Protein AF-A0A0B1SW34-F1 (afdb_monomer_lite)

Structure (mmCIF, N/CA/C/O backbone):
data_AF-A0A0B1SW34-F1
#
_entry.id   AF-A0A0B1SW34-F1
#
loop_
_atom_site.group_PDB
_atom_site.id
_atom_site.type_symbol
_atom_site.label_atom_id
_atom_site.label_alt_id
_atom_site.label_comp_id
_atom_site.label_asym_id
_atom_site.label_entity_id
_atom_site.label_seq_id
_atom_site.pdbx_PDB_ins_code
_atom_site.Cartn_x
_atom_site.Cartn_y
_atom_site.Cartn_z
_atom_site.occupancy
_atom_site.B_iso_or_equiv
_atom_site.auth_seq_id
_atom_site.auth_comp_id
_atom_site.auth_asym_id
_atom_site.auth_atom_id
_atom_site.pdbx_PDB_model_num
ATOM 1 N N . MET A 1 1 ? 15.275 8.377 -28.577 1.00 46.69 1 MET A N 1
ATOM 2 C CA . MET A 1 1 ? 16.654 7.881 -28.770 1.00 46.69 1 MET A CA 1
ATOM 3 C C . MET A 1 1 ? 16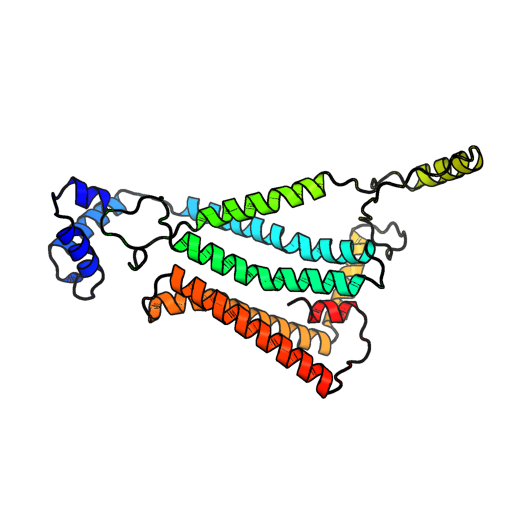.664 6.521 -29.465 1.00 46.69 1 MET A C 1
ATOM 5 O O . MET A 1 1 ? 17.049 6.484 -30.617 1.00 46.69 1 MET A O 1
ATOM 9 N N . GLN A 1 2 ? 16.129 5.445 -28.868 1.00 45.94 2 GLN A N 1
ATOM 10 C CA . GLN A 1 2 ? 16.086 4.102 -29.492 1.00 45.94 2 GLN A CA 1
ATOM 11 C C . GLN A 1 2 ? 15.417 4.039 -30.873 1.00 45.94 2 GLN A C 1
ATOM 13 O O . GLN A 1 2 ? 15.976 3.430 -31.775 1.00 45.94 2 GLN A O 1
ATOM 18 N N . LYS A 1 3 ? 14.267 4.702 -31.057 1.00 49.44 3 LYS A N 1
ATOM 19 C CA . LYS A 1 3 ? 13.576 4.744 -32.357 1.00 49.44 3 LYS A CA 1
ATOM 20 C C . LYS A 1 3 ? 14.410 5.436 -33.453 1.00 49.44 3 LYS A C 1
ATOM 22 O O . LYS A 1 3 ? 14.410 4.986 -34.588 1.00 49.44 3 LYS A O 1
ATOM 27 N N . ARG A 1 4 ? 15.203 6.450 -33.071 1.00 49.59 4 ARG A N 1
ATOM 28 C CA . ARG A 1 4 ? 16.163 7.119 -33.967 1.00 49.59 4 ARG A CA 1
ATOM 29 C C . ARG A 1 4 ? 17.386 6.251 -34.265 1.00 49.59 4 ARG A C 1
ATOM 31 O O . ARG A 1 4 ? 17.762 6.147 -35.417 1.00 49.59 4 ARG A O 1
ATOM 38 N N . ILE A 1 5 ? 17.926 5.530 -33.279 1.00 52.78 5 ILE A N 1
ATOM 39 C CA . ILE A 1 5 ? 19.039 4.582 -33.493 1.00 52.78 5 ILE A CA 1
ATOM 40 C C . ILE A 1 5 ? 18.656 3.485 -34.506 1.00 52.78 5 ILE A C 1
ATOM 42 O O . ILE A 1 5 ? 19.470 3.118 -35.350 1.00 52.78 5 ILE A O 1
ATOM 46 N N . SER A 1 6 ? 17.416 2.984 -34.460 1.00 49.25 6 SER A N 1
ATOM 47 C CA . SER A 1 6 ? 16.926 2.005 -35.441 1.00 49.25 6 SER A CA 1
ATOM 48 C C . SER A 1 6 ? 16.628 2.593 -36.825 1.00 49.25 6 SER A C 1
ATOM 50 O O . SER A 1 6 ? 16.715 1.862 -37.805 1.00 49.25 6 SER A O 1
ATOM 52 N N . GLU A 1 7 ? 16.264 3.877 -36.911 1.00 48.94 7 GLU A N 1
ATOM 53 C CA . GLU A 1 7 ? 15.915 4.554 -38.172 1.00 48.94 7 GLU A CA 1
ATOM 54 C C . GLU A 1 7 ? 17.144 5.148 -38.892 1.00 48.94 7 GLU A C 1
ATOM 56 O O . GLU A 1 7 ? 17.195 5.101 -40.116 1.00 48.94 7 GLU A O 1
ATOM 61 N N . GLU A 1 8 ? 18.155 5.654 -38.172 1.00 48.31 8 GLU A N 1
ATOM 62 C CA . GLU A 1 8 ? 19.316 6.349 -38.762 1.00 48.31 8 GLU A CA 1
ATOM 63 C C . GLU A 1 8 ? 20.535 5.461 -39.045 1.00 48.31 8 GLU A C 1
ATOM 65 O O . GLU A 1 8 ? 21.332 5.818 -39.910 1.00 48.31 8 GLU A O 1
ATOM 70 N N . GLN A 1 9 ? 20.736 4.334 -38.345 1.00 52.12 9 GLN A N 1
ATOM 71 C CA . GLN A 1 9 ? 22.026 3.623 -38.411 1.00 52.12 9 GLN A CA 1
ATOM 72 C C . GLN A 1 9 ? 22.020 2.229 -39.065 1.00 52.12 9 GLN A C 1
ATOM 74 O O . GLN A 1 9 ? 23.089 1.628 -39.149 1.00 52.12 9 GLN A O 1
ATOM 79 N N . THR A 1 10 ? 20.896 1.693 -39.569 1.00 44.19 10 THR A N 1
ATOM 80 C CA . THR A 1 10 ? 20.854 0.327 -40.169 1.00 44.19 10 THR A CA 1
ATOM 81 C C . THR A 1 10 ? 21.598 -0.720 -39.314 1.00 44.19 10 THR A C 1
ATOM 83 O O . THR A 1 10 ? 22.391 -1.514 -39.809 1.00 44.19 10 THR A O 1
ATOM 86 N N . ILE A 1 11 ? 21.410 -0.669 -37.993 1.00 53.38 11 ILE A N 1
ATOM 87 C CA . ILE A 1 11 ? 22.102 -1.540 -37.035 1.00 53.38 11 ILE A CA 1
ATOM 88 C C . ILE A 1 11 ? 21.331 -2.864 -36.935 1.00 53.38 11 ILE A C 1
ATOM 90 O O . ILE A 1 11 ? 20.136 -2.857 -36.635 1.00 53.38 11 ILE A O 1
ATOM 94 N N . ASN A 1 12 ? 22.004 -3.996 -37.180 1.00 54.84 12 ASN A N 1
ATOM 95 C CA . ASN A 1 12 ? 21.423 -5.338 -37.039 1.00 54.84 12 ASN A CA 1
ATOM 96 C C . ASN A 1 12 ? 20.964 -5.602 -35.585 1.00 54.84 12 ASN A C 1
ATOM 98 O O . ASN A 1 12 ? 21.514 -5.052 -34.632 1.00 54.84 12 ASN A O 1
ATOM 102 N N . GLU A 1 13 ? 19.968 -6.475 -35.384 1.00 51.50 13 GLU A N 1
ATOM 103 C CA . GLU A 1 13 ? 19.326 -6.728 -34.070 1.00 51.50 13 GLU A CA 1
ATOM 104 C C . GLU A 1 13 ? 20.306 -7.122 -32.946 1.00 51.50 13 GLU A C 1
ATOM 106 O O . GLU A 1 13 ? 20.109 -6.761 -31.776 1.00 51.50 13 GLU A O 1
ATOM 111 N N . ASN A 1 14 ? 21.389 -7.814 -33.309 1.00 54.91 14 ASN A N 1
ATOM 112 C CA . ASN A 1 14 ? 22.456 -8.211 -32.390 1.00 54.91 14 ASN A CA 1
ATOM 113 C C . ASN A 1 14 ? 23.280 -7.008 -31.912 1.00 54.91 14 ASN A C 1
ATOM 115 O O . ASN A 1 14 ? 23.647 -6.937 -30.740 1.00 54.91 14 ASN A O 1
ATOM 119 N N . ASP A 1 15 ? 23.490 -6.020 -32.778 1.00 59.97 15 ASP A N 1
ATOM 120 C CA . ASP A 1 15 ? 24.319 -4.850 -32.502 1.00 59.97 15 ASP A CA 1
ATOM 121 C C . ASP A 1 15 ? 23.566 -3.829 -31.632 1.00 59.97 15 ASP A C 1
ATOM 123 O O . ASP A 1 15 ? 24.142 -3.243 -30.720 1.00 59.97 15 ASP A O 1
ATOM 127 N N . ALA A 1 16 ? 22.248 -3.671 -31.810 1.00 61.84 16 ALA A N 1
ATOM 128 C CA . ALA A 1 16 ? 21.429 -2.792 -30.962 1.00 61.84 16 ALA A CA 1
ATOM 129 C C . ALA A 1 16 ? 21.269 -3.325 -29.524 1.00 61.84 16 ALA A C 1
ATOM 131 O O . ALA A 1 16 ? 21.120 -2.558 -28.565 1.00 61.84 16 ALA A O 1
ATOM 132 N N . SER A 1 17 ? 21.274 -4.647 -29.361 1.00 61.22 17 SER A N 1
ATOM 133 C CA . SER A 1 17 ? 21.287 -5.303 -28.050 1.00 61.22 17 SER A CA 1
ATOM 134 C C . SER A 1 17 ? 22.688 -5.258 -27.429 1.00 61.22 17 SER A C 1
ATOM 136 O O . SER A 1 17 ? 22.820 -4.922 -26.252 1.00 61.22 17 SER A O 1
ATOM 138 N N . ALA A 1 18 ? 23.744 -5.463 -28.225 1.00 62.31 18 ALA A N 1
ATOM 139 C CA . ALA A 1 18 ? 25.132 -5.326 -27.784 1.00 62.31 18 ALA A CA 1
ATOM 140 C C . ALA A 1 18 ? 25.459 -3.898 -27.324 1.00 62.31 18 ALA A C 1
ATOM 142 O O . ALA A 1 18 ? 26.039 -3.719 -26.256 1.00 62.31 18 ALA A O 1
ATOM 143 N N . VAL A 1 19 ? 25.020 -2.872 -28.060 1.00 66.81 19 VAL A N 1
ATOM 144 C CA . VAL A 1 19 ? 25.194 -1.456 -27.695 1.00 66.81 19 VAL A CA 1
ATOM 145 C C . VAL A 1 19 ? 24.452 -1.114 -26.394 1.00 66.81 19 VAL A C 1
ATOM 147 O O . VAL A 1 19 ? 24.959 -0.331 -25.594 1.00 66.81 19 VAL A O 1
ATOM 150 N N . ARG A 1 20 ? 23.296 -1.736 -26.119 1.00 68.12 20 ARG A N 1
ATOM 151 C CA . ARG A 1 20 ? 22.575 -1.582 -24.839 1.00 68.12 20 ARG A CA 1
ATOM 152 C C . ARG A 1 20 ? 23.337 -2.176 -23.660 1.00 68.12 20 ARG A C 1
ATOM 154 O O . ARG A 1 20 ? 23.492 -1.504 -22.643 1.00 68.12 20 ARG A O 1
ATOM 161 N N . VAL A 1 21 ? 23.832 -3.404 -23.808 1.00 66.12 21 VAL A N 1
ATOM 162 C CA . VAL A 1 21 ? 24.660 -4.051 -22.781 1.00 66.12 21 VAL A CA 1
ATOM 163 C C . VAL A 1 21 ? 25.926 -3.225 -22.555 1.00 66.12 21 VAL A C 1
ATOM 165 O O . VAL A 1 21 ? 26.231 -2.885 -21.415 1.00 66.12 21 VAL A O 1
ATOM 168 N N . LEU A 1 22 ? 26.587 -2.789 -23.632 1.00 68.88 22 LEU A N 1
ATOM 169 C CA . LEU A 1 22 ? 27.752 -1.906 -23.583 1.00 68.88 22 LEU A CA 1
ATOM 170 C C . LEU A 1 22 ? 27.466 -0.601 -22.835 1.00 68.88 22 LEU A C 1
ATOM 172 O O . LEU A 1 22 ? 28.270 -0.233 -21.992 1.00 68.88 22 LEU A O 1
ATOM 176 N N . MET A 1 23 ? 26.331 0.071 -23.065 1.00 68.19 23 MET A N 1
ATOM 177 C CA . MET A 1 23 ? 25.960 1.305 -22.351 1.00 68.19 23 MET A CA 1
ATOM 178 C C . MET A 1 23 ? 25.767 1.117 -20.841 1.00 68.19 23 MET A C 1
ATOM 180 O O . MET A 1 23 ? 25.982 2.062 -20.087 1.00 68.19 23 MET A O 1
ATOM 184 N N . SER A 1 24 ? 25.389 -0.081 -20.387 1.00 67.75 24 SER A N 1
ATOM 185 C CA . SER A 1 24 ? 25.208 -0.374 -18.957 1.00 67.75 24 SER A CA 1
ATOM 186 C C . SER A 1 24 ? 26.518 -0.609 -18.192 1.00 67.75 24 SER A C 1
ATOM 188 O O . SER A 1 24 ? 26.515 -0.661 -16.963 1.00 67.75 24 SER A O 1
ATOM 190 N N . LEU A 1 25 ? 27.644 -0.741 -18.898 1.00 73.94 25 LEU A N 1
ATOM 191 C CA . LEU A 1 25 ? 28.936 -1.092 -18.314 1.00 73.94 25 LEU A CA 1
ATOM 192 C C . LEU A 1 25 ? 29.747 0.166 -17.949 1.00 73.94 25 LEU A C 1
ATOM 194 O O . LEU A 1 25 ? 29.697 1.166 -18.668 1.00 73.94 25 LEU A O 1
ATOM 198 N N . PRO A 1 26 ? 30.554 0.139 -16.872 1.00 70.56 26 PRO A N 1
ATOM 199 C CA . PRO A 1 26 ? 31.311 1.309 -16.413 1.00 70.56 26 PRO A CA 1
ATOM 200 C C . PRO A 1 26 ? 32.379 1.794 -17.412 1.00 70.56 26 PRO A C 1
ATOM 202 O O . PRO A 1 26 ? 32.740 2.966 -17.398 1.00 70.56 26 PRO A O 1
ATOM 205 N N . TYR A 1 27 ? 32.849 0.938 -18.326 1.00 73.69 27 TYR A N 1
ATOM 206 C CA . TYR A 1 27 ? 33.807 1.303 -19.384 1.00 73.69 27 TYR A CA 1
ATOM 207 C C . TYR A 1 27 ? 33.157 1.899 -20.647 1.00 73.69 27 TYR A C 1
ATOM 209 O O . TYR A 1 27 ? 33.855 2.283 -21.586 1.00 73.69 27 TYR A O 1
ATOM 217 N N . SER A 1 28 ? 31.828 2.026 -20.671 1.00 73.62 28 SER A N 1
ATOM 218 C CA . SER A 1 28 ? 31.065 2.625 -21.775 1.00 73.62 28 SER A CA 1
ATOM 219 C C . SER A 1 28 ? 31.458 4.072 -22.087 1.00 73.62 28 SER A C 1
ATOM 221 O O . SER A 1 28 ? 31.338 4.514 -23.228 1.00 73.62 28 SER A O 1
ATOM 223 N N . PHE A 1 29 ? 31.983 4.797 -21.094 1.00 69.81 29 PHE A N 1
ATOM 224 C CA . PHE A 1 29 ? 32.422 6.190 -21.208 1.00 69.81 29 PHE A CA 1
ATOM 225 C C . PHE A 1 29 ? 33.598 6.400 -22.170 1.00 69.81 29 PHE A C 1
ATOM 227 O O . PHE A 1 29 ? 33.774 7.507 -22.676 1.00 69.81 29 PHE A O 1
ATOM 234 N N . CYS A 1 30 ? 34.381 5.358 -22.457 1.00 77.38 30 CYS A N 1
ATOM 235 C CA . CYS A 1 30 ? 35.488 5.431 -23.412 1.00 77.38 30 CYS A CA 1
ATOM 236 C C . CYS A 1 30 ? 35.065 5.076 -24.848 1.00 77.38 30 CYS A C 1
ATOM 238 O O . CYS A 1 30 ? 35.865 5.204 -25.773 1.00 77.38 30 CYS A O 1
ATOM 240 N N . HIS A 1 31 ? 33.826 4.624 -25.065 1.00 79.81 31 HIS A N 1
ATOM 241 C CA . HIS A 1 31 ? 33.383 4.154 -26.373 1.00 79.81 31 HIS A CA 1
ATOM 242 C C . HIS A 1 31 ? 32.913 5.319 -27.259 1.00 79.81 31 HIS A C 1
ATOM 244 O O . HIS A 1 31 ? 31.943 6.011 -26.941 1.00 79.81 31 HIS A O 1
ATOM 250 N N . HIS A 1 32 ? 33.557 5.506 -28.416 1.00 79.81 32 HIS A N 1
ATOM 251 C CA . HIS A 1 32 ? 33.305 6.630 -29.330 1.00 79.81 32 HIS A CA 1
ATOM 252 C C . HIS A 1 32 ? 31.829 6.762 -29.748 1.00 79.81 32 HIS A C 1
ATOM 254 O O . HIS A 1 32 ? 31.265 7.854 -29.719 1.00 79.81 32 HIS A O 1
ATOM 260 N N . VAL A 1 33 ? 31.169 5.646 -30.086 1.00 76.00 33 VAL A N 1
ATOM 261 C CA . VAL A 1 33 ? 29.748 5.642 -30.495 1.00 76.00 33 VAL A CA 1
ATOM 262 C C . VAL A 1 33 ? 28.828 6.118 -29.364 1.00 76.00 33 VAL A C 1
ATOM 264 O O . VAL A 1 33 ? 27.870 6.842 -29.615 1.00 76.00 33 VAL A O 1
ATOM 267 N N . ILE A 1 34 ? 29.142 5.761 -28.114 1.00 76.94 34 ILE A N 1
ATOM 268 C CA . ILE A 1 34 ? 28.330 6.129 -26.945 1.00 76.94 34 ILE A CA 1
ATOM 269 C C . ILE A 1 34 ? 28.512 7.616 -26.629 1.00 76.94 34 ILE A C 1
ATOM 271 O O . ILE A 1 34 ? 27.534 8.309 -26.355 1.00 76.94 34 ILE A O 1
ATOM 275 N N . ASN A 1 35 ? 29.741 8.131 -26.728 1.00 81.12 35 ASN A N 1
ATOM 276 C CA . ASN A 1 35 ? 30.010 9.556 -26.532 1.00 81.12 35 ASN A CA 1
ATOM 277 C C . ASN A 1 35 ? 29.361 10.427 -27.613 1.00 81.12 35 ASN A C 1
ATOM 279 O O . ASN A 1 35 ? 28.799 11.468 -27.276 1.00 81.12 35 ASN A O 1
ATOM 283 N N . LYS A 1 36 ? 29.347 9.979 -28.876 1.00 82.25 36 LYS A N 1
ATOM 284 C CA . LYS A 1 36 ? 28.640 10.679 -29.958 1.00 82.25 36 LYS A CA 1
ATOM 285 C C . LYS A 1 36 ? 27.130 10.742 -29.704 1.00 82.25 36 LYS A C 1
ATOM 287 O O . LYS A 1 36 ? 26.551 11.823 -29.727 1.00 82.25 36 LYS A O 1
ATOM 292 N N . LEU A 1 37 ? 26.518 9.607 -29.360 1.00 79.44 37 LEU A N 1
ATOM 293 C CA . LEU A 1 37 ? 25.097 9.536 -28.997 1.00 79.44 37 LEU A CA 1
ATOM 294 C C . LEU A 1 37 ? 24.748 10.428 -27.796 1.00 79.44 37 LEU A C 1
ATOM 296 O O . LEU A 1 37 ? 23.685 11.045 -27.763 1.00 79.44 37 LEU A O 1
ATOM 300 N N . ARG A 1 38 ? 25.635 10.508 -26.798 1.00 79.06 38 ARG A N 1
ATOM 301 C CA . ARG A 1 38 ? 25.457 11.380 -25.629 1.00 79.06 38 ARG A CA 1
ATOM 302 C C . ARG A 1 38 ? 25.501 12.858 -26.011 1.00 79.06 38 ARG A C 1
ATOM 304 O O . ARG A 1 38 ? 24.694 13.629 -25.505 1.00 79.06 38 ARG A O 1
ATOM 311 N N . GLN A 1 39 ? 26.418 13.248 -26.891 1.00 82.75 39 GLN A N 1
ATOM 312 C CA . GLN A 1 39 ? 26.528 14.630 -27.350 1.00 82.75 39 GLN A CA 1
ATOM 313 C C . GLN A 1 39 ? 25.277 15.062 -28.126 1.00 82.75 39 GLN A C 1
ATOM 315 O O . GLN A 1 39 ? 24.698 16.096 -27.807 1.00 82.75 39 GLN A O 1
ATOM 320 N N . GLU A 1 40 ? 24.797 14.223 -29.047 1.00 80.75 40 GLU A N 1
ATOM 321 C CA . GLU A 1 40 ? 23.544 14.464 -29.779 1.00 80.75 40 GLU A CA 1
ATOM 322 C C . GLU A 1 40 ? 22.335 14.560 -28.834 1.00 80.75 40 GLU A C 1
ATOM 324 O O . GLU A 1 40 ? 21.453 15.398 -29.017 1.00 80.75 40 GLU A O 1
ATOM 329 N N . HIS A 1 41 ? 22.296 13.742 -27.776 1.00 79.50 41 HIS A N 1
ATOM 330 C CA . HIS A 1 41 ? 21.237 13.828 -26.772 1.00 79.50 41 HIS A CA 1
ATOM 331 C C . HIS A 1 41 ? 21.257 15.146 -25.994 1.00 79.50 41 HIS A C 1
ATOM 333 O O . HIS A 1 41 ? 20.200 15.746 -25.804 1.00 79.50 41 HIS A O 1
ATOM 339 N N . ASN A 1 42 ? 22.440 15.595 -25.569 1.00 79.62 42 ASN A N 1
ATOM 340 C CA . ASN A 1 42 ? 22.608 16.835 -24.813 1.00 79.62 42 ASN A CA 1
ATOM 341 C C . ASN A 1 42 ? 22.227 18.067 -25.649 1.00 79.62 42 ASN A C 1
ATOM 343 O O . ASN A 1 42 ? 21.619 19.002 -25.132 1.00 79.62 42 ASN A O 1
ATOM 347 N N . GLU A 1 43 ? 22.548 18.070 -26.946 1.00 81.38 43 GLU A N 1
ATOM 348 C CA . GLU A 1 43 ? 22.143 19.139 -27.867 1.00 81.38 43 GLU A CA 1
ATOM 349 C C . GLU A 1 43 ? 20.618 19.207 -28.045 1.00 81.38 43 GLU A C 1
ATOM 351 O O . GLU A 1 43 ? 20.050 20.297 -28.140 1.00 81.38 43 GLU A O 1
ATOM 356 N N . ASP A 1 44 ? 19.943 18.055 -28.046 1.00 73.38 44 ASP A N 1
ATOM 357 C CA . ASP A 1 44 ? 18.483 17.965 -28.100 1.00 73.38 44 ASP A CA 1
ATOM 358 C C . ASP A 1 44 ? 17.806 18.354 -26.774 1.00 73.38 44 ASP A C 1
ATOM 360 O O . ASP A 1 44 ? 16.734 18.966 -26.797 1.00 73.38 44 ASP A O 1
ATOM 364 N N . GLU A 1 45 ? 18.400 18.026 -25.621 1.00 70.75 45 GLU A N 1
ATOM 365 C CA . GLU A 1 45 ? 17.902 18.477 -24.313 1.00 70.75 45 GLU A CA 1
ATOM 366 C C . GLU A 1 45 ? 18.007 19.996 -24.164 1.00 70.75 45 GLU A C 1
ATOM 368 O O . GLU A 1 45 ? 17.040 20.628 -23.746 1.00 70.75 45 GLU A O 1
ATOM 373 N N . CYS A 1 46 ? 19.112 20.605 -24.603 1.00 69.69 46 CYS A N 1
ATOM 374 C CA . CYS A 1 46 ? 19.283 22.062 -24.588 1.00 69.69 46 CYS A CA 1
ATOM 375 C C . CYS A 1 46 ? 18.231 22.816 -25.421 1.00 69.69 46 CYS A C 1
ATOM 377 O O . CYS A 1 46 ? 17.977 23.991 -25.167 1.00 69.69 46 CYS A O 1
ATOM 379 N N . LYS A 1 47 ? 17.601 22.164 -26.409 1.00 73.94 47 LYS A N 1
ATOM 380 C CA . LYS A 1 47 ? 16.522 22.755 -27.221 1.00 73.94 47 LYS A CA 1
ATOM 381 C C . LYS A 1 47 ? 15.134 22.605 -26.592 1.00 73.94 47 LYS A C 1
ATOM 383 O O . LYS A 1 47 ? 14.191 23.249 -27.046 1.00 73.94 47 LYS A O 1
ATOM 388 N N . LYS A 1 48 ? 14.980 21.749 -25.580 1.00 69.31 48 LYS A N 1
ATOM 389 C CA . LYS A 1 48 ? 13.707 21.482 -24.906 1.00 69.31 48 LYS A CA 1
ATOM 390 C C . LYS A 1 48 ? 13.689 22.152 -23.534 1.00 69.31 48 LYS A C 1
ATOM 392 O O . LYS A 1 48 ? 14.138 21.574 -22.552 1.00 69.31 48 LYS A O 1
ATOM 397 N N . GLU A 1 49 ? 13.036 23.309 -23.433 1.00 64.81 49 GLU A N 1
ATOM 398 C CA . GLU A 1 49 ? 12.545 23.858 -22.154 1.00 64.81 49 GLU A CA 1
ATOM 399 C C . GLU A 1 49 ? 11.355 23.024 -21.628 1.00 64.81 49 GLU A C 1
ATOM 401 O O . GLU A 1 49 ? 10.235 23.490 -21.414 1.00 64.81 49 GLU A O 1
ATOM 406 N N . ASN A 1 50 ? 11.566 21.721 -21.446 1.00 63.00 50 ASN A N 1
ATOM 407 C CA . ASN A 1 50 ? 10.554 20.833 -20.901 1.00 63.00 50 ASN A CA 1
ATOM 408 C C . ASN A 1 50 ? 10.496 21.025 -19.386 1.00 63.00 50 ASN A C 1
ATOM 410 O O . ASN A 1 50 ? 11.167 20.339 -18.616 1.00 63.00 50 ASN A O 1
ATOM 414 N N . SER A 1 51 ? 9.656 21.957 -18.948 1.00 69.56 51 SER A N 1
ATOM 415 C CA . SER A 1 51 ? 9.298 22.076 -17.540 1.00 69.56 51 SER A CA 1
ATOM 416 C C . SER A 1 51 ? 8.595 20.792 -17.081 1.00 69.56 51 SER A C 1
ATOM 418 O O . SER A 1 51 ? 7.431 20.553 -17.398 1.00 69.56 51 SER A O 1
ATOM 420 N N . ASN A 1 52 ? 9.281 19.976 -16.275 1.00 78.62 52 ASN A N 1
ATOM 421 C CA . ASN A 1 52 ? 8.749 18.740 -15.671 1.00 78.62 52 ASN A CA 1
ATOM 422 C C . ASN A 1 52 ? 7.626 18.986 -14.635 1.00 78.62 52 ASN A C 1
ATOM 424 O O . ASN A 1 52 ? 7.164 18.061 -13.964 1.00 78.62 52 ASN A O 1
ATOM 428 N N . LEU A 1 53 ? 7.168 20.236 -14.510 1.00 85.25 53 LEU A N 1
ATOM 429 C CA . LEU A 1 53 ? 6.147 20.673 -13.567 1.00 85.25 53 LEU A CA 1
ATOM 430 C C . LEU A 1 53 ? 4.781 20.029 -13.845 1.00 85.25 53 LEU A C 1
ATOM 432 O O . LEU A 1 53 ? 4.082 19.664 -12.904 1.00 85.25 53 LEU A O 1
ATOM 436 N N . GLY A 1 54 ? 4.412 19.838 -15.117 1.00 89.00 54 GLY A N 1
ATOM 437 C CA . GLY A 1 54 ? 3.122 19.247 -15.500 1.00 89.00 54 GLY A CA 1
ATOM 438 C C . GLY A 1 54 ? 2.917 17.831 -14.936 1.00 89.00 54 GLY A C 1
ATOM 439 O O . GLY A 1 54 ? 1.987 17.621 -14.151 1.00 89.00 54 GLY A O 1
ATOM 440 N N . PRO A 1 55 ? 3.797 16.863 -15.260 1.00 89.00 55 PRO A N 1
ATOM 441 C CA . PRO A 1 55 ? 3.726 15.512 -14.703 1.00 89.00 55 PRO A CA 1
ATOM 442 C C . PRO A 1 55 ? 3.815 15.482 -13.173 1.00 89.00 55 PRO A C 1
ATOM 444 O O . PRO A 1 55 ? 3.113 14.701 -12.531 1.00 89.00 55 PRO A O 1
ATOM 447 N N . PHE A 1 56 ? 4.634 16.354 -12.578 1.00 89.94 56 PHE A N 1
ATOM 448 C CA . PHE A 1 56 ? 4.763 16.445 -11.126 1.00 89.94 56 PHE A CA 1
ATOM 449 C C . PHE A 1 56 ? 3.447 16.859 -10.455 1.00 89.94 56 PHE A C 1
ATOM 451 O O . PHE A 1 56 ? 2.977 16.170 -9.549 1.00 89.94 56 PHE A O 1
ATOM 458 N N . MET A 1 57 ? 2.812 17.933 -10.935 1.00 92.69 57 MET A N 1
ATOM 459 C CA . MET A 1 57 ? 1.532 18.413 -10.403 1.00 92.69 57 MET A CA 1
ATOM 460 C C . MET A 1 57 ? 0.413 17.384 -10.593 1.00 92.69 57 MET A C 1
ATOM 462 O O . MET A 1 57 ? -0.404 17.191 -9.692 1.00 92.69 57 MET A O 1
ATOM 466 N N . MET A 1 58 ? 0.407 16.670 -11.724 1.00 91.56 58 MET A N 1
ATOM 467 C CA . MET A 1 58 ? -0.542 15.585 -11.983 1.00 91.56 58 MET A CA 1
ATOM 468 C C . MET A 1 58 ? -0.395 14.441 -10.968 1.00 91.56 58 MET A C 1
ATOM 470 O O . MET A 1 58 ? -1.386 14.015 -10.371 1.00 91.56 58 MET A O 1
ATOM 474 N N . ILE A 1 59 ? 0.829 13.952 -10.745 1.00 91.31 59 ILE A N 1
ATOM 475 C CA . ILE A 1 59 ? 1.093 12.867 -9.788 1.00 91.31 59 ILE A CA 1
ATOM 476 C C . ILE A 1 59 ? 0.772 13.324 -8.364 1.00 91.31 59 ILE A C 1
ATOM 478 O O . ILE A 1 59 ? 0.126 12.588 -7.619 1.00 91.31 59 ILE A O 1
ATOM 482 N N . PHE A 1 60 ? 1.172 14.542 -7.995 1.00 93.75 60 PHE A N 1
ATOM 483 C CA . PHE A 1 60 ? 0.894 15.110 -6.679 1.00 93.75 60 PHE A CA 1
ATOM 484 C C . PHE A 1 60 ? -0.613 15.190 -6.400 1.00 93.75 60 PHE A C 1
ATOM 486 O O . PHE A 1 60 ? -1.079 14.677 -5.380 1.00 93.75 60 PHE A O 1
ATOM 493 N N . GLY A 1 61 ? -1.389 15.753 -7.332 1.00 95.12 61 GLY A N 1
ATOM 494 C CA . GLY A 1 61 ? -2.846 15.820 -7.219 1.00 95.12 61 GLY A CA 1
ATOM 495 C C . GLY A 1 61 ? -3.481 14.431 -7.108 1.00 95.12 61 GLY A C 1
ATOM 496 O O . GLY A 1 61 ? -4.307 14.196 -6.225 1.00 95.12 61 GLY A O 1
ATOM 497 N N . GLY A 1 62 ? -3.035 13.478 -7.932 1.00 92.75 62 GLY A N 1
ATOM 498 C CA . GLY A 1 62 ? -3.510 12.094 -7.889 1.00 92.75 62 GLY A CA 1
ATOM 499 C C . GLY A 1 62 ? -3.238 11.400 -6.551 1.00 92.75 62 GLY A C 1
ATOM 500 O O . GLY A 1 62 ? -4.129 10.755 -5.996 1.00 92.75 62 GLY A O 1
ATOM 501 N N . LEU A 1 63 ? -2.038 11.563 -5.988 1.00 91.94 63 LEU A N 1
ATOM 502 C CA . LEU A 1 63 ? -1.677 11.000 -4.684 1.00 91.94 63 LEU A CA 1
ATOM 503 C C . LEU A 1 63 ? -2.479 11.627 -3.539 1.00 91.94 63 LEU A C 1
ATOM 505 O O . LEU A 1 63 ? -2.846 10.916 -2.602 1.00 91.94 63 LEU A O 1
ATOM 509 N N . MET A 1 64 ? -2.795 12.921 -3.623 1.00 94.81 64 MET A N 1
ATOM 510 C CA . MET A 1 64 ? -3.620 13.604 -2.627 1.00 94.81 64 MET A CA 1
ATOM 511 C C . MET A 1 64 ? -5.059 13.073 -2.627 1.00 94.81 64 MET A C 1
ATOM 513 O O . MET A 1 64 ? -5.565 12.692 -1.569 1.00 94.81 64 MET A O 1
ATOM 517 N N . LEU A 1 65 ? -5.692 12.957 -3.803 1.00 92.38 65 LEU A N 1
ATOM 518 C CA . LEU A 1 65 ? -7.023 12.347 -3.928 1.00 92.38 65 LEU A CA 1
ATOM 519 C C . LEU A 1 65 ? -7.029 10.893 -3.450 1.00 92.38 65 LEU A C 1
ATOM 521 O O . LEU A 1 65 ? -7.939 10.477 -2.734 1.00 92.38 65 LEU A O 1
ATOM 525 N N . LEU A 1 66 ? -5.999 10.123 -3.803 1.00 90.88 66 LEU A N 1
ATOM 526 C CA . LEU A 1 66 ? -5.854 8.743 -3.352 1.00 90.88 66 LEU A CA 1
ATOM 527 C C . LEU A 1 66 ? -5.709 8.663 -1.825 1.00 90.88 66 LEU A C 1
ATOM 529 O O . LEU A 1 66 ? -6.262 7.752 -1.208 1.00 90.88 66 LEU A O 1
ATOM 533 N N . GLY A 1 67 ? -5.020 9.623 -1.204 1.00 91.19 67 GLY A N 1
ATOM 534 C CA . GLY A 1 67 ? -4.931 9.764 0.248 1.00 91.19 67 GLY A CA 1
ATOM 535 C C . GLY A 1 67 ? -6.302 9.934 0.902 1.00 91.19 67 GLY A C 1
ATOM 536 O O . GLY A 1 67 ? -6.649 9.153 1.787 1.00 91.19 67 GLY A O 1
ATOM 537 N N . VAL A 1 68 ? -7.106 10.886 0.416 1.00 90.94 68 VAL A N 1
ATOM 538 C CA . VAL A 1 68 ? -8.481 11.119 0.902 1.00 90.94 68 VAL A CA 1
ATOM 539 C C . VAL A 1 68 ? -9.365 9.890 0.674 1.00 90.94 68 VAL A C 1
ATOM 541 O O . VAL A 1 68 ? -10.072 9.450 1.577 1.00 90.94 68 VAL A O 1
ATOM 544 N N . GLY A 1 69 ? -9.290 9.274 -0.507 1.00 89.94 69 GLY A N 1
ATOM 545 C CA . GLY A 1 69 ? -10.074 8.083 -0.832 1.00 89.94 69 GLY A CA 1
ATOM 546 C C . GLY A 1 69 ? -9.748 6.881 0.060 1.00 89.94 69 GLY A C 1
ATOM 547 O O . GLY A 1 69 ? -10.641 6.117 0.418 1.00 89.94 69 GLY A O 1
ATOM 548 N N . ARG A 1 70 ? -8.484 6.713 0.473 1.00 87.38 70 ARG A N 1
ATOM 549 C CA . ARG A 1 70 ? -8.080 5.599 1.344 1.00 87.38 70 ARG A CA 1
ATOM 550 C C . ARG A 1 70 ? -8.524 5.745 2.796 1.00 87.38 70 ARG A C 1
ATOM 552 O O . ARG A 1 70 ? -8.652 4.720 3.461 1.00 87.38 70 ARG A O 1
ATOM 559 N N . THR A 1 71 ? -8.719 6.958 3.311 1.00 89.06 71 THR A N 1
ATOM 560 C CA . THR A 1 71 ? -9.110 7.159 4.718 1.00 89.06 71 THR A CA 1
ATOM 561 C C . THR A 1 71 ? -10.604 6.930 4.941 1.00 89.06 71 THR A C 1
ATOM 563 O O . THR A 1 71 ? -10.979 6.392 5.982 1.00 89.06 71 THR A O 1
ATOM 566 N N . MET A 1 72 ? -11.447 7.245 3.951 1.00 86.56 72 MET A N 1
ATOM 567 C CA . MET A 1 72 ? -12.912 7.177 4.058 1.00 86.56 72 MET A CA 1
ATOM 568 C C . MET A 1 72 ? -13.458 5.822 4.558 1.00 86.56 72 MET A C 1
ATOM 570 O O . MET A 1 72 ? -14.228 5.833 5.521 1.00 86.56 72 MET A O 1
ATOM 574 N N . PRO A 1 73 ? -13.061 4.649 4.010 1.00 85.12 73 PRO A N 1
ATOM 575 C CA . PRO A 1 73 ? -13.607 3.367 4.465 1.00 85.12 73 PRO A CA 1
ATOM 576 C C . PRO A 1 73 ? -13.271 3.039 5.923 1.00 85.12 73 PRO A C 1
ATOM 578 O O . PRO A 1 73 ? -14.044 2.360 6.589 1.00 85.12 73 PRO A O 1
ATOM 581 N N . PHE A 1 74 ? -12.136 3.521 6.436 1.00 83.00 74 PHE A N 1
ATOM 582 C CA . PHE A 1 74 ? -11.748 3.287 7.826 1.00 83.00 74 PHE A CA 1
ATOM 583 C C . PHE A 1 74 ? -12.439 4.258 8.777 1.00 83.00 74 PHE A C 1
ATOM 585 O O . PHE A 1 74 ? -12.913 3.836 9.826 1.00 83.00 74 PHE A O 1
ATOM 592 N N . SER A 1 75 ? -12.524 5.536 8.409 1.00 84.88 75 SER A N 1
ATOM 593 C CA . SER A 1 75 ? -13.140 6.555 9.262 1.00 84.88 75 SER A CA 1
ATOM 594 C C . SER A 1 75 ? -14.659 6.408 9.348 1.00 84.88 75 SER A C 1
ATOM 596 O O . SER A 1 75 ? -15.217 6.571 10.426 1.00 84.88 75 SER A O 1
ATOM 598 N N . LEU A 1 76 ? -15.324 6.095 8.231 1.00 82.81 76 LEU A N 1
ATOM 599 C CA . LEU A 1 76 ? -16.788 6.019 8.158 1.00 82.81 76 LEU A CA 1
ATOM 600 C C . LEU A 1 76 ? -17.308 4.580 8.122 1.00 82.81 76 LEU A C 1
ATOM 602 O O . LEU A 1 76 ? -18.350 4.292 8.698 1.00 82.81 76 LEU A O 1
ATOM 606 N N . GLY A 1 77 ? -16.590 3.658 7.477 1.00 84.81 77 GLY A N 1
ATOM 607 C CA . GLY A 1 77 ? -17.069 2.284 7.297 1.00 84.81 77 GLY A CA 1
ATOM 608 C C . GLY A 1 77 ? -17.057 1.450 8.579 1.00 84.81 77 GLY A C 1
ATOM 609 O O . GLY A 1 77 ? -17.945 0.622 8.768 1.00 84.81 77 GLY A O 1
ATOM 610 N N . LEU A 1 78 ? -16.090 1.677 9.477 1.00 84.12 78 LEU A N 1
ATOM 611 C CA . LEU A 1 78 ? -16.012 0.971 10.760 1.00 84.12 78 LEU A CA 1
ATOM 612 C C . LEU A 1 78 ? -17.197 1.304 11.687 1.00 84.12 78 LEU A C 1
ATOM 614 O O . LEU A 1 78 ? -17.884 0.359 12.078 1.00 84.12 78 LEU A O 1
ATOM 618 N N . PRO A 1 79 ? -17.484 2.588 12.001 1.00 82.88 79 PRO A N 1
ATOM 619 C CA . PRO A 1 79 ? -18.666 2.952 12.786 1.00 82.88 79 PRO A CA 1
ATOM 620 C C . PRO A 1 79 ? -19.967 2.504 12.122 1.00 82.88 79 PRO A C 1
ATOM 622 O O . PRO A 1 79 ? -20.815 1.899 12.765 1.00 82.88 79 PRO A O 1
ATOM 625 N N . LEU A 1 80 ? -20.081 2.694 10.804 1.00 81.12 80 LEU A N 1
ATOM 626 C CA . LEU A 1 80 ? -21.261 2.283 10.050 1.00 81.12 80 LEU A CA 1
ATOM 627 C C . LEU A 1 80 ? -21.538 0.779 10.188 1.00 81.12 80 LEU A C 1
ATOM 629 O O . LEU A 1 80 ? -22.685 0.363 10.344 1.00 81.12 80 LEU A O 1
ATOM 633 N N . MET A 1 81 ? -20.500 -0.056 10.130 1.00 84.00 81 MET A N 1
ATOM 634 C CA . MET A 1 81 ? -20.654 -1.496 10.323 1.00 84.00 81 MET A CA 1
ATOM 635 C C . MET A 1 81 ? -20.989 -1.846 11.778 1.00 84.00 81 MET A C 1
ATOM 637 O O . MET A 1 81 ? -21.783 -2.758 12.001 1.00 84.00 81 MET A O 1
ATOM 641 N N . ASP A 1 82 ? -20.419 -1.127 12.747 1.00 83.75 82 ASP A N 1
ATOM 642 C CA . ASP A 1 82 ? -20.713 -1.302 14.175 1.00 83.75 82 ASP A CA 1
ATOM 643 C C . ASP A 1 82 ? -22.183 -1.000 14.503 1.00 83.75 82 ASP A C 1
ATOM 645 O O . ASP A 1 82 ? -22.847 -1.787 15.179 1.00 83.75 82 ASP A O 1
ATOM 649 N N . ASP A 1 83 ? -22.726 0.071 13.922 1.00 81.88 83 ASP A N 1
ATOM 650 C CA . ASP A 1 83 ? -24.106 0.510 14.140 1.00 81.88 83 ASP A CA 1
ATOM 651 C C . ASP A 1 83 ? -25.144 -0.377 13.434 1.00 81.88 83 ASP A C 1
ATOM 653 O O . ASP A 1 83 ? -26.250 -0.587 13.943 1.00 81.88 83 ASP A O 1
ATOM 657 N N . ASN A 1 84 ? -24.799 -0.941 12.271 1.00 81.44 84 ASN A N 1
ATOM 658 C CA . ASN A 1 84 ? -25.736 -1.713 11.447 1.00 81.44 84 ASN A CA 1
ATOM 659 C C . ASN A 1 84 ? -25.681 -3.238 11.685 1.00 81.44 84 ASN A C 1
ATOM 661 O O . ASN A 1 84 ? -26.576 -3.966 11.238 1.00 81.44 84 ASN A O 1
ATOM 665 N N . VAL A 1 85 ? -24.670 -3.760 12.392 1.00 84.50 85 VAL A N 1
ATOM 666 C CA . VAL A 1 85 ? -24.507 -5.203 12.656 1.00 84.50 85 VAL A CA 1
ATOM 667 C C . VAL A 1 85 ? -24.876 -5.556 14.102 1.00 84.50 85 VAL A C 1
ATOM 669 O O . VAL A 1 85 ? -24.545 -4.875 15.064 1.00 84.50 85 VAL A O 1
ATOM 672 N N . LYS A 1 86 ? -25.558 -6.694 14.297 1.00 83.25 86 LYS A N 1
ATOM 673 C CA . LYS A 1 86 ? -25.874 -7.204 15.645 1.00 83.25 86 LYS A CA 1
ATOM 674 C C . LYS A 1 86 ? -24.587 -7.508 16.428 1.00 83.25 86 LYS A C 1
ATOM 676 O O . LYS A 1 86 ? -23.730 -8.232 15.922 1.00 83.25 86 LYS A O 1
ATOM 681 N N . LYS A 1 87 ? -24.521 -7.098 17.704 1.00 82.25 87 LYS A N 1
ATOM 682 C CA . LYS A 1 87 ? -23.354 -7.271 18.604 1.00 82.25 87 LYS A CA 1
ATOM 683 C C . LYS A 1 87 ? -22.773 -8.693 18.652 1.00 82.25 87 LYS A C 1
ATOM 685 O O . LYS A 1 87 ? -21.564 -8.847 18.762 1.00 82.25 87 LYS A O 1
ATOM 690 N N . ASN A 1 88 ? -23.611 -9.725 18.524 1.00 84.06 88 ASN A N 1
ATOM 691 C CA . ASN A 1 88 ? -23.155 -11.123 18.534 1.00 84.06 88 ASN A CA 1
ATOM 692 C C . ASN A 1 88 ? -22.390 -11.518 17.262 1.00 84.06 88 ASN A C 1
ATOM 694 O O . ASN A 1 88 ? -21.510 -12.370 17.315 1.00 84.06 88 ASN A O 1
ATOM 698 N N . ASN A 1 89 ? -22.716 -10.896 16.126 1.00 86.50 89 ASN A N 1
ATOM 699 C CA . ASN A 1 89 ? -22.088 -11.190 14.840 1.00 86.50 89 ASN A CA 1
ATOM 700 C C . ASN A 1 89 ? -20.945 -10.220 14.528 1.00 86.50 89 ASN A C 1
ATOM 702 O O . ASN A 1 89 ? -20.065 -10.554 13.743 1.00 86.50 89 ASN A O 1
ATOM 706 N N . LEU A 1 90 ? -20.928 -9.048 15.161 1.00 85.44 90 LEU A N 1
ATOM 707 C CA . LEU A 1 90 ? -19.942 -7.990 14.961 1.00 85.44 90 LEU A CA 1
ATOM 708 C C . LEU A 1 90 ? -18.470 -8.474 14.940 1.00 85.44 90 LEU A C 1
ATOM 710 O O . LEU A 1 90 ? -17.753 -8.101 14.008 1.00 85.44 90 LEU A O 1
ATOM 714 N N . PRO A 1 91 ? -17.999 -9.355 15.856 1.00 86.56 91 PRO A N 1
ATOM 715 C CA . PRO A 1 91 ? -16.610 -9.821 15.824 1.00 86.56 91 PRO A CA 1
ATOM 716 C C . PRO A 1 91 ? -16.250 -10.579 14.540 1.00 86.56 91 PRO A C 1
ATOM 718 O O . PRO A 1 91 ? -15.128 -10.458 14.051 1.00 86.56 91 PRO A O 1
ATOM 721 N N . LEU A 1 92 ? -17.197 -11.334 13.970 1.00 88.00 92 LEU A N 1
ATOM 722 C CA . LEU A 1 92 ? -16.991 -12.081 12.727 1.00 88.00 92 LEU A CA 1
ATOM 723 C C . LEU A 1 92 ? -16.846 -11.137 11.526 1.00 88.00 92 LEU A C 1
ATOM 725 O O . LEU A 1 92 ? -15.987 -11.353 10.672 1.00 88.00 92 LEU A O 1
ATOM 729 N N . TYR A 1 93 ? -17.655 -10.075 11.478 1.00 87.44 93 TYR A N 1
ATOM 730 C CA . TYR A 1 93 ? -17.583 -9.066 10.419 1.00 87.44 93 TYR A CA 1
ATOM 731 C C . TYR A 1 93 ? -16.255 -8.301 10.471 1.00 87.44 93 TYR A C 1
ATOM 733 O O . TYR A 1 93 ? -15.591 -8.167 9.442 1.00 87.44 93 TYR A O 1
ATOM 741 N N . PHE A 1 94 ? -15.805 -7.891 11.664 1.00 87.12 94 PHE A N 1
ATOM 742 C CA . PHE A 1 94 ? -14.482 -7.283 11.822 1.00 87.12 94 PHE A CA 1
ATOM 743 C C . PHE A 1 94 ? -13.355 -8.237 11.424 1.00 87.12 94 PHE A C 1
ATOM 745 O O . PHE A 1 94 ? -12.457 -7.830 10.689 1.00 87.12 94 PHE A O 1
ATOM 752 N N . ALA A 1 95 ? -13.407 -9.507 11.839 1.00 86.44 95 ALA A N 1
ATOM 753 C CA . ALA A 1 95 ? -12.396 -10.494 11.463 1.00 86.44 95 ALA A CA 1
ATOM 754 C C . ALA A 1 95 ? -12.295 -10.664 9.937 1.00 86.44 95 ALA A C 1
ATOM 756 O O . ALA A 1 95 ? -11.193 -10.653 9.391 1.00 86.44 95 ALA A O 1
ATOM 757 N N . CYS A 1 96 ? -13.433 -10.751 9.241 1.00 89.25 96 CYS A N 1
ATOM 758 C CA . CYS A 1 96 ? -13.473 -10.833 7.780 1.00 89.25 96 CYS A CA 1
ATOM 759 C C . CYS A 1 96 ? -12.875 -9.579 7.119 1.00 89.25 96 CYS A C 1
ATOM 761 O O . CYS A 1 96 ? -12.023 -9.681 6.237 1.00 89.25 96 CYS A O 1
ATOM 763 N N . MET A 1 97 ? -13.257 -8.388 7.586 1.00 87.38 97 MET A N 1
ATOM 764 C CA . MET A 1 97 ? -12.739 -7.119 7.070 1.00 87.38 97 MET A CA 1
ATOM 765 C C . MET A 1 97 ? -11.212 -7.005 7.242 1.00 87.38 97 MET A C 1
ATOM 767 O O . MET A 1 97 ? -10.509 -6.659 6.290 1.00 87.38 97 MET A O 1
ATOM 771 N N . PHE A 1 98 ? -10.678 -7.326 8.426 1.00 85.69 98 PHE A N 1
ATOM 772 C CA . PHE A 1 98 ? -9.231 -7.310 8.672 1.00 85.69 98 PHE A CA 1
ATOM 773 C C . PHE A 1 98 ? -8.492 -8.369 7.848 1.00 85.69 98 PHE A C 1
ATOM 775 O O . PHE A 1 98 ? -7.417 -8.092 7.320 1.00 85.69 98 PHE A O 1
ATOM 782 N N . PHE A 1 99 ? -9.081 -9.551 7.660 1.00 87.62 99 PHE A N 1
ATOM 783 C CA . PHE A 1 99 ? -8.512 -10.577 6.791 1.00 87.62 99 PHE A CA 1
ATOM 784 C C . PHE A 1 99 ? -8.375 -10.086 5.342 1.00 87.62 99 PHE A C 1
ATOM 786 O O . PHE A 1 99 ? -7.296 -10.180 4.755 1.00 87.62 99 PHE A O 1
ATOM 793 N N . VAL A 1 100 ? -9.430 -9.484 4.781 1.00 89.50 100 VAL A N 1
ATOM 794 C CA . VAL A 1 100 ? -9.401 -8.907 3.426 1.00 89.50 100 VAL A CA 1
ATOM 795 C C . VAL A 1 100 ? -8.365 -7.785 3.323 1.00 89.50 100 VAL A C 1
ATOM 797 O O . VAL A 1 100 ? -7.615 -7.725 2.348 1.00 89.50 100 VAL A O 1
ATOM 800 N N . LYS A 1 101 ? -8.267 -6.925 4.344 1.00 86.62 101 LYS A N 1
ATOM 801 C CA . LYS A 1 101 ? -7.263 -5.851 4.413 1.00 86.62 101 LYS A CA 1
ATOM 802 C C . LYS A 1 101 ? -5.839 -6.398 4.316 1.00 86.62 101 LYS A C 1
ATOM 804 O O . LYS A 1 101 ? -5.028 -5.822 3.593 1.00 86.62 101 LYS A O 1
ATOM 809 N N . VAL A 1 102 ? -5.535 -7.490 5.013 1.00 85.94 102 VAL A N 1
ATOM 810 C CA . VAL A 1 102 ? -4.207 -8.116 4.955 1.00 85.94 102 VAL A CA 1
ATOM 811 C C . VAL A 1 102 ? -3.962 -8.820 3.622 1.00 85.94 102 VAL A C 1
ATOM 813 O O . VAL A 1 102 ? -2.847 -8.790 3.099 1.00 85.94 102 VAL A O 1
ATOM 816 N N . LEU A 1 103 ? -4.986 -9.452 3.053 1.00 89.06 103 LEU A N 1
ATOM 817 C CA . LEU A 1 103 ? -4.859 -10.133 1.768 1.00 89.06 103 LEU A CA 1
ATOM 818 C C . LEU A 1 103 ? -4.639 -9.142 0.611 1.00 89.06 103 LEU A C 1
ATOM 820 O O . LEU A 1 103 ? -3.984 -9.476 -0.377 1.00 89.06 103 LEU A O 1
ATOM 824 N N . GLY A 1 104 ? -5.130 -7.908 0.751 1.00 90.38 104 GLY A N 1
ATOM 825 C CA . GLY A 1 104 ? -4.997 -6.831 -0.233 1.00 90.38 104 GLY A CA 1
ATOM 826 C C . GLY A 1 104 ? -3.567 -6.632 -0.757 1.00 90.38 104 GLY A C 1
ATOM 827 O O . GLY A 1 104 ? -3.365 -6.751 -1.965 1.00 90.38 104 GLY A O 1
ATOM 828 N N . PRO A 1 105 ? -2.558 -6.374 0.102 1.00 89.50 105 PRO A N 1
ATOM 829 C CA . PRO A 1 105 ? -1.156 -6.285 -0.301 1.00 89.50 105 PRO A CA 1
ATOM 830 C C . PRO A 1 105 ? -0.656 -7.477 -1.120 1.00 89.50 105 PRO A C 1
ATOM 832 O O . PRO A 1 105 ? 0.024 -7.276 -2.117 1.00 89.50 105 PRO A O 1
ATOM 835 N N . VAL A 1 106 ? -1.019 -8.707 -0.752 1.00 90.88 106 VAL A N 1
ATOM 836 C CA . VAL A 1 106 ? -0.585 -9.916 -1.470 1.00 90.88 106 VAL A CA 1
ATOM 837 C C . VAL A 1 106 ? -1.126 -9.915 -2.894 1.00 90.88 106 VAL A C 1
ATOM 839 O O . VAL A 1 106 ? -0.365 -10.065 -3.849 1.00 90.88 106 VAL A O 1
ATOM 842 N N . ILE A 1 107 ? -2.435 -9.704 -3.044 1.00 92.44 107 ILE A N 1
ATOM 843 C CA . ILE A 1 107 ? -3.087 -9.647 -4.356 1.00 92.44 107 ILE A CA 1
ATOM 844 C C . ILE A 1 107 ? -2.507 -8.487 -5.175 1.00 92.44 107 ILE A C 1
ATOM 846 O O . ILE A 1 107 ? -2.182 -8.663 -6.347 1.00 92.44 107 ILE A O 1
ATOM 850 N N . GLY A 1 108 ? -2.307 -7.326 -4.549 1.00 92.44 108 GLY A N 1
ATOM 851 C CA . GLY A 1 108 ? -1.716 -6.150 -5.182 1.00 92.44 108 GLY A CA 1
ATOM 852 C C . GLY A 1 108 ? -0.298 -6.395 -5.700 1.00 92.44 108 GLY A C 1
ATOM 853 O O . GLY A 1 108 ? 0.003 -6.022 -6.831 1.00 92.44 108 GLY A O 1
ATOM 854 N N . LEU A 1 109 ? 0.555 -7.069 -4.925 1.00 92.31 109 LEU A N 1
ATOM 855 C CA . LEU A 1 109 ? 1.914 -7.435 -5.338 1.00 92.31 109 LEU A CA 1
ATOM 856 C C . LEU A 1 109 ? 1.915 -8.475 -6.469 1.00 92.31 109 LEU A C 1
ATOM 858 O O . LEU A 1 109 ? 2.733 -8.380 -7.381 1.00 92.31 109 LEU A O 1
ATOM 862 N N . LEU A 1 110 ? 0.993 -9.444 -6.456 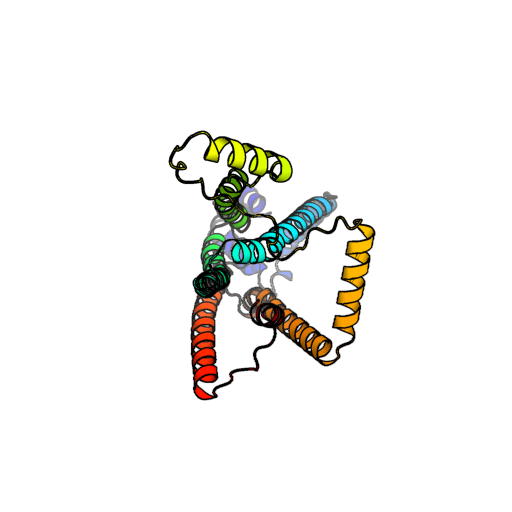1.00 93.44 110 LEU A N 1
ATOM 863 C CA . LEU A 1 110 ? 0.870 -10.449 -7.520 1.00 93.44 110 LEU A CA 1
ATOM 864 C C . LEU A 1 110 ? 0.380 -9.839 -8.838 1.00 93.44 110 LEU A C 1
ATOM 866 O O . LEU A 1 110 ? 0.973 -10.082 -9.890 1.00 93.44 110 LEU A O 1
ATOM 870 N N . VAL A 1 111 ? -0.667 -9.011 -8.786 1.00 93.94 111 VAL A N 1
ATOM 871 C CA . VAL A 1 111 ? -1.152 -8.262 -9.954 1.00 93.94 111 VAL A CA 1
ATOM 872 C C . VAL A 1 111 ? -0.065 -7.300 -10.432 1.00 93.94 111 VAL A C 1
ATOM 874 O O . VAL A 1 111 ? 0.257 -7.277 -11.615 1.00 93.94 111 VAL A O 1
ATOM 877 N N . GLY A 1 112 ? 0.579 -6.577 -9.513 1.00 92.44 112 GLY A N 1
ATOM 878 C CA . GLY A 1 112 ? 1.695 -5.684 -9.808 1.00 92.44 112 GLY A CA 1
ATOM 879 C C . GLY A 1 112 ? 2.887 -6.401 -10.443 1.00 92.44 112 GLY A C 1
ATOM 880 O O . GLY A 1 112 ? 3.504 -5.854 -11.351 1.00 92.44 112 GLY A O 1
ATOM 881 N N . SER A 1 113 ? 3.192 -7.634 -10.034 1.00 92.62 113 SER A N 1
ATOM 882 C CA . SER A 1 113 ? 4.206 -8.478 -10.676 1.00 92.62 113 SER A CA 1
ATOM 883 C C . SER A 1 113 ? 3.859 -8.717 -12.146 1.00 92.62 113 SER A C 1
ATOM 885 O O . SER A 1 113 ? 4.681 -8.436 -13.015 1.00 92.62 113 SER A O 1
ATOM 887 N N . LYS A 1 114 ? 2.622 -9.130 -12.443 1.00 93.31 114 LYS A N 1
ATOM 888 C CA . LYS A 1 114 ? 2.171 -9.366 -13.821 1.00 93.31 114 LYS A CA 1
ATOM 889 C C . LYS A 1 114 ? 2.123 -8.108 -14.676 1.00 93.31 114 LYS A C 1
ATOM 891 O O . LYS A 1 114 ? 2.558 -8.144 -15.820 1.00 93.31 114 LYS A O 1
ATOM 896 N N . LEU A 1 115 ? 1.682 -6.987 -14.119 1.00 93.25 115 LEU A N 1
ATOM 897 C CA . LEU A 1 115 ? 1.692 -5.708 -14.827 1.00 93.25 115 LEU A CA 1
ATOM 898 C C . LEU A 1 115 ? 3.113 -5.208 -15.111 1.00 93.25 115 LEU A C 1
ATOM 900 O O . LEU A 1 115 ? 3.350 -4.612 -16.156 1.00 93.25 115 LEU A O 1
ATOM 904 N N . ASN A 1 116 ? 4.068 -5.484 -14.217 1.00 91.12 116 ASN A N 1
ATOM 905 C CA . ASN A 1 116 ? 5.474 -5.152 -14.442 1.00 91.12 116 ASN A CA 1
ATOM 906 C C . ASN A 1 116 ? 6.178 -6.092 -15.427 1.00 91.12 116 ASN A C 1
ATOM 908 O O . ASN A 1 116 ? 7.212 -5.722 -15.970 1.00 91.12 116 ASN A O 1
ATOM 912 N N . GLU A 1 117 ? 5.641 -7.286 -15.672 1.00 90.44 117 GLU A N 1
ATOM 913 C CA . GLU A 1 117 ? 6.132 -8.209 -16.702 1.00 90.44 117 GLU A CA 1
ATOM 914 C C . GLU A 1 117 ? 5.743 -7.751 -18.118 1.00 90.44 117 GLU A C 1
ATOM 916 O O . GLU A 1 117 ? 6.388 -8.150 -19.080 1.00 90.44 117 GLU A O 1
ATOM 921 N N . ILE A 1 118 ? 4.719 -6.898 -18.249 1.00 91.19 118 ILE A N 1
ATOM 922 C CA . ILE A 1 118 ? 4.232 -6.340 -19.518 1.00 91.19 118 ILE A CA 1
ATOM 923 C C . ILE A 1 118 ? 4.873 -4.970 -19.753 1.00 91.19 118 ILE A C 1
ATOM 925 O O . ILE A 1 118 ? 4.979 -4.163 -18.830 1.00 91.19 118 ILE A O 1
ATOM 929 N N . TYR A 1 119 ? 5.283 -4.691 -20.990 1.00 89.44 119 TYR A N 1
ATOM 930 C CA . TYR A 1 119 ? 5.904 -3.416 -21.345 1.00 89.44 119 TYR A CA 1
ATOM 931 C C . TYR A 1 119 ? 4.873 -2.282 -21.348 1.00 89.44 119 TYR A C 1
ATOM 933 O O . TYR A 1 119 ? 3.713 -2.502 -21.696 1.00 89.44 119 TYR A O 1
ATOM 941 N N . TYR A 1 120 ? 5.274 -1.059 -20.996 1.00 88.25 120 TYR A N 1
ATOM 942 C CA . TYR A 1 120 ? 4.332 0.057 -20.832 1.00 88.25 120 TYR A CA 1
ATOM 943 C C . TYR A 1 120 ? 3.533 0.431 -22.098 1.00 88.25 120 TYR A C 1
ATOM 945 O O . TYR A 1 120 ? 2.432 0.962 -21.957 1.00 88.25 120 TYR A O 1
ATOM 953 N N . THR A 1 121 ? 4.050 0.152 -23.305 1.00 86.38 121 THR A N 1
ATOM 954 C CA . THR A 1 121 ? 3.341 0.316 -24.596 1.00 86.38 121 THR A CA 1
ATOM 955 C C . THR A 1 121 ? 2.775 -0.986 -25.161 1.00 86.38 121 THR A C 1
ATOM 957 O O . THR A 1 121 ? 2.352 -0.997 -26.311 1.00 86.38 121 THR A O 1
ATOM 960 N N . PHE A 1 122 ? 2.782 -2.083 -24.394 1.00 86.88 122 PHE A N 1
ATOM 961 C CA . PHE A 1 122 ? 2.441 -3.459 -24.806 1.00 86.88 122 PHE A CA 1
ATOM 962 C C . PHE A 1 122 ? 3.347 -4.067 -25.889 1.00 86.88 122 PHE A C 1
ATOM 964 O O . PHE A 1 122 ? 3.581 -5.271 -25.880 1.00 86.88 122 PHE A O 1
ATOM 971 N N . GLU A 1 123 ? 3.924 -3.240 -26.754 1.00 85.12 123 GLU A N 1
ATOM 972 C CA . GLU A 1 123 ? 4.889 -3.604 -27.783 1.00 85.12 123 GLU A CA 1
ATOM 973 C C . GLU A 1 123 ? 6.294 -3.156 -27.352 1.00 85.12 123 GLU A C 1
ATOM 975 O O . GLU A 1 123 ? 6.600 -1.957 -27.402 1.00 85.12 123 GLU A O 1
ATOM 980 N N . PRO A 1 124 ? 7.151 -4.077 -26.872 1.00 82.12 124 PRO A N 1
ATOM 981 C CA . PRO A 1 124 ? 8.526 -3.748 -26.535 1.00 82.12 124 PRO A CA 1
ATOM 982 C C . PRO A 1 124 ? 9.372 -3.531 -27.802 1.00 82.12 124 PRO A C 1
ATOM 984 O O . PRO A 1 124 ? 9.180 -4.222 -28.807 1.00 82.12 124 PRO A O 1
ATOM 987 N N . PRO A 1 125 ? 10.364 -2.622 -27.765 1.00 78.56 125 PRO A N 1
ATOM 988 C CA . PRO A 1 125 ? 11.387 -2.532 -28.800 1.00 78.56 125 PRO A CA 1
ATOM 989 C C . PRO A 1 125 ? 12.079 -3.884 -29.022 1.00 78.56 125 PRO A C 1
ATOM 991 O O . PRO A 1 125 ? 12.310 -4.635 -28.071 1.00 78.56 125 PRO A O 1
ATOM 994 N N . ARG A 1 126 ? 12.454 -4.186 -30.272 1.00 72.56 126 ARG A N 1
ATOM 995 C CA . ARG A 1 126 ? 13.071 -5.475 -30.635 1.00 72.56 126 ARG A CA 1
ATOM 996 C C . ARG A 1 126 ? 14.318 -5.759 -29.784 1.00 72.56 126 ARG A C 1
ATOM 998 O O . ARG A 1 126 ? 15.151 -4.877 -29.565 1.00 72.56 126 ARG A O 1
ATOM 1005 N N . GLY A 1 127 ? 14.422 -6.979 -29.255 1.00 69.56 127 GLY A N 1
ATOM 1006 C CA . GLY A 1 127 ? 15.514 -7.410 -28.371 1.00 69.56 127 GLY A CA 1
ATOM 1007 C C . GLY A 1 127 ? 15.469 -6.851 -26.942 1.00 69.56 127 GLY A C 1
ATOM 1008 O O . GLY A 1 127 ? 16.459 -6.962 -26.232 1.00 69.56 127 GLY A O 1
ATOM 1009 N N . LEU A 1 128 ? 14.385 -6.189 -26.511 1.00 77.81 128 LEU A N 1
ATOM 1010 C CA . LEU A 1 128 ? 14.174 -5.828 -25.103 1.00 77.81 128 LEU A CA 1
ATOM 1011 C C . LEU A 1 128 ? 13.357 -6.914 -24.399 1.00 77.81 128 LEU A C 1
ATOM 1013 O O . LEU A 1 128 ? 12.283 -7.295 -24.865 1.00 77.81 128 LEU A O 1
ATOM 1017 N N . THR A 1 129 ? 13.848 -7.383 -23.261 1.00 82.12 129 THR A N 1
ATOM 1018 C CA . THR A 1 129 ? 13.204 -8.422 -22.458 1.00 82.12 129 THR A CA 1
ATOM 1019 C C . THR A 1 129 ? 12.881 -7.912 -21.050 1.00 82.12 129 THR A C 1
ATOM 1021 O O . THR A 1 129 ? 13.547 -7.000 -20.560 1.00 82.12 129 THR A O 1
ATOM 1024 N N . PRO A 1 130 ? 11.916 -8.524 -20.333 1.00 81.12 130 PRO A N 1
ATOM 1025 C CA . PRO A 1 130 ? 11.612 -8.178 -18.937 1.00 81.12 130 PRO A CA 1
ATOM 1026 C C . PRO A 1 130 ? 12.766 -8.389 -17.949 1.00 81.12 130 PRO A C 1
ATOM 1028 O O . PRO A 1 130 ? 12.630 -8.085 -16.765 1.00 81.12 130 PRO A O 1
ATOM 1031 N N . LEU A 1 131 ? 13.870 -8.988 -18.399 1.00 81.69 131 LEU A N 1
ATOM 1032 C CA . LEU A 1 131 ? 15.086 -9.186 -17.617 1.00 81.69 131 LEU A CA 1
ATOM 1033 C C . LEU A 1 131 ? 15.995 -7.950 -17.654 1.00 81.69 131 LEU A C 1
ATOM 1035 O O . LEU A 1 131 ? 16.848 -7.819 -16.781 1.00 81.69 131 LEU A O 1
ATOM 1039 N N . ASP A 1 132 ? 15.812 -7.060 -18.631 1.00 79.31 132 ASP A N 1
ATOM 1040 C CA . ASP A 1 132 ? 16.679 -5.906 -18.826 1.00 79.31 132 ASP A CA 1
ATOM 1041 C C . ASP A 1 132 ? 16.392 -4.801 -17.795 1.00 79.31 132 ASP A C 1
ATOM 1043 O O . ASP A 1 132 ? 15.229 -4.493 -17.523 1.00 79.31 132 ASP A O 1
ATOM 1047 N N . PRO A 1 133 ? 17.423 -4.112 -17.269 1.00 74.81 133 PRO A N 1
ATOM 1048 C CA . PRO A 1 133 ? 17.249 -3.035 -16.287 1.00 74.81 133 PRO A CA 1
ATOM 1049 C C . PRO A 1 133 ? 16.527 -1.803 -16.857 1.00 74.81 133 PRO A C 1
ATOM 1051 O O . PRO A 1 133 ? 16.013 -0.982 -16.106 1.00 74.81 133 PRO A O 1
ATOM 1054 N N . MET A 1 134 ? 16.467 -1.670 -18.187 1.00 77.75 134 MET A N 1
ATOM 1055 C CA . MET A 1 134 ? 15.712 -0.615 -18.876 1.00 77.75 134 MET A CA 1
ATOM 1056 C C . MET A 1 134 ? 14.221 -0.952 -19.041 1.00 77.75 134 MET A C 1
ATOM 1058 O O . MET A 1 134 ? 13.476 -0.166 -19.631 1.00 77.75 134 MET A O 1
ATOM 1062 N N . TRP A 1 135 ? 13.775 -2.125 -18.585 1.00 85.25 135 TRP A N 1
ATOM 1063 C CA . TRP A 1 135 ? 12.385 -2.533 -18.704 1.00 85.25 135 TRP A CA 1
ATOM 1064 C C . TRP A 1 135 ? 11.475 -1.678 -17.822 1.00 85.25 135 TRP A C 1
ATOM 1066 O O . TRP A 1 135 ? 11.602 -1.652 -16.598 1.00 85.25 135 TRP A O 1
ATOM 1076 N N . ILE A 1 136 ? 10.505 -1.017 -18.451 1.00 86.75 136 ILE A N 1
ATOM 1077 C CA . ILE A 1 136 ? 9.485 -0.230 -17.762 1.00 86.75 136 ILE A CA 1
ATOM 1078 C C . ILE A 1 136 ? 8.162 -0.979 -17.880 1.00 86.75 136 ILE A C 1
ATOM 1080 O O . ILE A 1 136 ? 7.609 -1.139 -18.971 1.00 86.75 136 ILE A O 1
ATOM 1084 N N . GLY A 1 137 ? 7.674 -1.432 -16.729 1.00 89.62 137 GLY A N 1
ATOM 1085 C CA . GLY A 1 137 ? 6.413 -2.142 -16.604 1.00 89.62 137 GLY A CA 1
ATOM 1086 C C . GLY A 1 137 ? 5.191 -1.277 -16.915 1.00 89.62 137 GLY A C 1
ATOM 1087 O O . GLY A 1 137 ? 5.215 -0.051 -16.782 1.00 89.62 137 GLY A O 1
ATOM 1088 N N . CYS A 1 138 ? 4.077 -1.922 -17.246 1.00 92.81 138 CYS A N 1
ATOM 1089 C CA . CYS A 1 138 ? 2.777 -1.295 -17.472 1.00 92.81 138 CYS A CA 1
ATOM 1090 C C . CYS A 1 138 ? 2.067 -0.951 -16.143 1.00 92.81 138 CYS A C 1
ATOM 1092 O O . CYS A 1 138 ? 0.961 -1.402 -15.848 1.00 92.81 138 CYS A O 1
ATOM 1094 N N . TRP A 1 139 ? 2.728 -0.159 -15.291 1.00 89.62 139 TRP A N 1
ATOM 1095 C CA . TRP A 1 139 ? 2.274 0.158 -13.928 1.00 89.62 139 TRP A CA 1
ATOM 1096 C C . TRP A 1 139 ? 0.956 0.942 -13.888 1.00 89.62 139 TRP A C 1
ATOM 1098 O O . TRP A 1 139 ? 0.145 0.751 -12.981 1.00 89.62 139 TRP A O 1
ATOM 1108 N N . TRP A 1 140 ? 0.724 1.806 -14.879 1.00 90.50 140 TRP A N 1
ATOM 1109 C CA . TRP A 1 140 ? -0.459 2.664 -14.953 1.00 90.50 140 TRP A CA 1
ATOM 1110 C C . TRP A 1 140 ? -1.751 1.855 -15.111 1.00 90.50 140 TRP A C 1
ATOM 1112 O O . TRP A 1 140 ? -2.797 2.249 -14.593 1.00 90.50 140 TRP A O 1
ATOM 1122 N N . LEU A 1 141 ? -1.673 0.684 -15.751 1.00 92.00 141 LEU A N 1
ATOM 1123 C CA . LEU A 1 141 ? -2.814 -0.202 -15.963 1.00 92.00 141 LEU A CA 1
ATOM 1124 C C . LEU A 1 141 ? -3.400 -0.700 -14.634 1.00 92.00 141 LEU A C 1
ATOM 1126 O O . LEU A 1 141 ? -4.607 -0.910 -14.526 1.00 92.00 141 LEU A O 1
ATOM 1130 N N . GLY A 1 142 ? -2.575 -0.802 -13.588 1.00 91.25 142 GLY A N 1
ATOM 1131 C CA . GLY A 1 142 ? -3.030 -1.170 -12.249 1.00 91.25 142 GLY A CA 1
ATOM 1132 C C . GLY A 1 142 ? -4.040 -0.175 -11.683 1.00 91.25 142 GLY A C 1
ATOM 1133 O O . GLY A 1 142 ? -5.045 -0.586 -11.106 1.00 91.25 142 GLY A O 1
ATOM 1134 N N . PHE A 1 143 ? -3.832 1.127 -11.902 1.00 90.31 143 PHE A N 1
ATOM 1135 C CA . PHE A 1 143 ? -4.772 2.155 -11.452 1.00 90.31 143 PHE A CA 1
ATOM 1136 C C . PHE A 1 143 ? -6.128 2.041 -12.153 1.00 90.31 143 PHE A C 1
ATOM 1138 O O . PHE A 1 143 ? -7.156 2.213 -11.501 1.00 90.31 143 PHE A O 1
ATOM 1145 N N . LEU A 1 144 ? -6.149 1.682 -13.440 1.00 92.62 144 LEU A N 1
ATOM 1146 C CA . LEU A 1 144 ? -7.394 1.471 -14.183 1.00 92.62 144 LEU A CA 1
ATOM 1147 C C . LEU A 1 144 ? -8.133 0.210 -13.719 1.00 92.62 144 LEU A C 1
ATOM 1149 O O . LEU A 1 144 ? -9.343 0.254 -13.497 1.00 92.62 144 LEU A O 1
ATOM 1153 N N . ILE A 1 145 ? -7.415 -0.899 -13.515 1.00 93.06 145 ILE A N 1
ATOM 1154 C CA . ILE A 1 145 ? -8.006 -2.160 -13.042 1.00 93.06 145 ILE A CA 1
ATOM 1155 C C . ILE A 1 145 ? -8.612 -1.975 -11.647 1.00 93.06 145 ILE A C 1
ATOM 1157 O O . ILE A 1 145 ? -9.790 -2.248 -11.438 1.00 93.06 145 ILE A O 1
ATOM 1161 N N . PHE A 1 146 ? -7.843 -1.471 -10.680 1.00 91.81 146 PHE A N 1
ATOM 1162 C CA . PHE A 1 146 ? -8.363 -1.295 -9.322 1.00 91.81 146 PHE A CA 1
ATOM 1163 C C . PHE A 1 146 ? -9.399 -0.170 -9.234 1.00 91.81 146 PHE A C 1
ATOM 1165 O O . PHE A 1 146 ? -10.359 -0.298 -8.478 1.00 91.81 146 PHE A O 1
ATOM 1172 N N . GLY A 1 147 ? -9.251 0.898 -10.022 1.00 92.06 147 GLY A N 1
ATOM 1173 C CA . GLY A 1 147 ? -10.229 1.982 -10.092 1.00 92.06 147 GLY A CA 1
ATOM 1174 C C . GLY A 1 147 ? -11.593 1.504 -10.587 1.00 92.06 147 GLY A C 1
ATOM 1175 O O . GLY A 1 147 ? -12.607 1.794 -9.961 1.00 92.06 147 GLY A O 1
ATOM 1176 N N . THR A 1 148 ? -11.624 0.702 -11.654 1.00 93.31 148 THR A N 1
ATOM 1177 C CA . THR A 1 148 ? -12.873 0.123 -12.179 1.00 93.31 148 THR A CA 1
ATOM 1178 C C . THR A 1 148 ? -13.494 -0.885 -11.217 1.00 93.31 148 THR A C 1
ATOM 1180 O O . THR A 1 148 ? -14.696 -0.827 -10.975 1.00 93.31 148 THR A O 1
ATOM 1183 N N . ILE A 1 149 ? -12.695 -1.756 -10.591 1.00 93.50 149 ILE A N 1
ATOM 1184 C CA . ILE A 1 149 ? -13.195 -2.704 -9.581 1.00 93.50 149 ILE A CA 1
ATOM 1185 C C . ILE A 1 149 ? -13.818 -1.967 -8.389 1.00 93.50 149 ILE A C 1
ATOM 1187 O O . ILE A 1 149 ? -14.858 -2.391 -7.895 1.00 93.50 149 ILE A O 1
ATOM 1191 N N . LEU A 1 150 ? -13.216 -0.863 -7.932 1.00 91.50 150 LEU A N 1
ATOM 1192 C CA . LEU A 1 150 ? -13.739 -0.058 -6.822 1.00 91.50 150 LEU A CA 1
ATOM 1193 C C . LEU A 1 150 ? -14.949 0.802 -7.213 1.00 91.50 150 LEU A C 1
ATOM 1195 O O . LEU A 1 150 ? -15.763 1.131 -6.348 1.00 91.50 150 LEU A O 1
ATOM 1199 N N . PHE A 1 151 ? -15.097 1.136 -8.495 1.00 92.62 151 PHE A N 1
ATOM 1200 C CA . PHE A 1 151 ? -16.217 1.930 -8.989 1.00 92.62 151 PHE A CA 1
ATOM 1201 C C . PHE A 1 151 ? -17.563 1.227 -8.774 1.00 92.62 151 PHE A C 1
ATOM 1203 O O . PHE A 1 151 ? -18.505 1.863 -8.308 1.00 92.62 151 PHE A O 1
ATOM 1210 N N . PHE A 1 152 ? -17.666 -0.084 -9.028 1.00 92.38 152 PHE A N 1
ATOM 1211 C CA . PHE A 1 152 ? -18.949 -0.793 -8.902 1.00 92.38 152 PHE A CA 1
ATOM 1212 C C . PHE A 1 152 ? -19.489 -0.851 -7.462 1.00 92.38 152 PHE A C 1
ATOM 1214 O O . PHE A 1 152 ? -20.650 -0.491 -7.266 1.00 92.38 152 PHE A O 1
ATOM 1221 N N . PRO A 1 153 ? -18.706 -1.240 -6.432 1.00 90.12 153 PRO A N 1
ATOM 1222 C CA . PRO A 1 153 ? -19.158 -1.170 -5.045 1.00 90.12 153 PRO A CA 1
ATOM 1223 C C . PRO A 1 153 ? -19.457 0.260 -4.595 1.00 90.12 153 PRO A C 1
ATOM 1225 O O . PRO A 1 153 ? -20.406 0.470 -3.847 1.00 90.12 153 PRO A O 1
ATOM 1228 N N . SER A 1 154 ? -18.678 1.243 -5.060 1.00 90.56 154 SER A N 1
ATOM 1229 C CA . SER A 1 154 ? -18.928 2.652 -4.748 1.00 90.56 154 SER A CA 1
ATOM 1230 C C . SER A 1 154 ? -20.263 3.124 -5.324 1.00 90.56 154 SER A C 1
ATOM 1232 O O . SER A 1 154 ? -21.048 3.738 -4.607 1.00 90.56 154 SER A O 1
ATOM 1234 N N . LEU A 1 155 ? -20.564 2.762 -6.572 1.00 92.00 155 LEU A N 1
ATOM 1235 C CA . LEU A 1 155 ? -21.844 3.050 -7.211 1.00 92.00 155 LEU A CA 1
ATOM 1236 C C . LEU A 1 155 ? -23.001 2.324 -6.514 1.00 92.00 155 LEU A C 1
ATOM 1238 O O . LEU A 1 155 ? -24.053 2.914 -6.290 1.00 92.00 155 LEU A O 1
ATOM 1242 N N . ALA A 1 156 ? -22.804 1.062 -6.127 1.00 89.94 156 ALA A N 1
ATOM 1243 C CA . ALA A 1 156 ? -23.804 0.298 -5.387 1.00 89.94 156 ALA A CA 1
ATOM 1244 C C . ALA A 1 156 ? -24.106 0.920 -4.015 1.00 89.94 156 ALA A C 1
ATOM 1246 O O . ALA A 1 156 ? -25.265 0.961 -3.615 1.00 89.94 156 ALA A O 1
ATOM 1247 N N . LEU A 1 157 ? -23.082 1.427 -3.319 1.00 85.31 157 LEU A N 1
ATOM 1248 C CA . LEU A 1 157 ? -23.236 2.157 -2.061 1.00 85.31 157 LEU A CA 1
ATOM 1249 C C . LEU A 1 157 ? -23.932 3.508 -2.282 1.00 85.31 157 LEU A C 1
ATOM 1251 O O . LEU A 1 157 ? -24.801 3.872 -1.502 1.00 85.31 157 LEU A O 1
ATOM 1255 N N . PHE A 1 158 ? -23.588 4.226 -3.355 1.00 86.00 158 PHE A N 1
ATOM 1256 C CA . PHE A 1 158 ? -24.193 5.516 -3.700 1.00 86.00 158 PHE A CA 1
ATOM 1257 C C . PHE A 1 158 ? -25.689 5.399 -4.022 1.00 86.00 158 PHE A C 1
ATOM 1259 O O . PHE A 1 158 ? -26.475 6.258 -3.643 1.00 86.00 158 PHE A O 1
ATOM 1266 N N . LEU A 1 159 ? -26.093 4.317 -4.692 1.00 87.38 159 LEU A N 1
ATOM 1267 C CA . LEU A 1 159 ? -27.497 4.018 -4.991 1.00 87.38 159 LEU A CA 1
ATOM 1268 C C . LEU A 1 159 ? -28.223 3.320 -3.830 1.00 87.38 159 LEU A C 1
ATOM 1270 O O . LEU A 1 159 ? -29.414 3.007 -3.945 1.00 87.38 159 LEU A O 1
ATOM 1274 N N . PHE A 1 160 ? -27.521 3.017 -2.734 1.00 82.12 160 PHE A N 1
ATOM 1275 C CA . PHE A 1 160 ? -28.126 2.341 -1.600 1.00 82.12 160 PHE A CA 1
ATOM 1276 C C . PHE A 1 160 ? -29.063 3.311 -0.866 1.00 82.12 160 PHE A C 1
ATOM 1278 O O . PHE A 1 160 ? -28.650 4.420 -0.533 1.00 82.12 160 PHE A O 1
ATOM 1285 N N . PRO A 1 161 ? -30.322 2.921 -0.594 1.00 71.69 161 PRO A N 1
ATOM 1286 C CA . PRO A 1 161 ? -31.260 3.781 0.113 1.00 71.69 161 PRO A CA 1
ATOM 1287 C C . PRO A 1 161 ? -30.772 4.026 1.546 1.00 71.69 161 PRO A C 1
ATOM 1289 O O . PRO A 1 161 ? -30.700 3.105 2.367 1.00 71.69 161 PRO A O 1
ATOM 1292 N N . SER A 1 162 ? -30.441 5.280 1.817 1.00 65.50 162 SER A N 1
ATOM 1293 C CA . SER A 1 162 ? -30.206 5.805 3.156 1.00 65.50 162 SER A CA 1
ATOM 1294 C C . SER A 1 162 ? -31.534 6.124 3.844 1.00 65.50 162 SER A C 1
ATOM 1296 O O . SER A 1 162 ? -32.529 6.380 3.165 1.00 65.50 162 SER A O 1
ATOM 1298 N N . ASP A 1 163 ? -31.558 6.121 5.176 1.00 57.72 163 ASP A N 1
ATOM 1299 C CA . ASP A 1 163 ? -32.579 6.867 5.915 1.00 57.72 163 ASP A CA 1
ATOM 1300 C C . ASP A 1 163 ? -32.424 8.355 5.560 1.00 57.72 163 ASP A C 1
ATOM 1302 O O . ASP A 1 163 ? -31.303 8.879 5.552 1.00 57.72 163 ASP A O 1
ATOM 1306 N N . ASP A 1 164 ? -33.513 8.996 5.137 1.00 49.66 164 ASP A N 1
ATOM 1307 C CA . ASP A 1 164 ? -33.511 10.414 4.788 1.00 49.66 164 ASP A CA 1
ATOM 1308 C C . ASP A 1 164 ? -33.145 11.227 6.035 1.00 49.66 164 ASP A C 1
ATOM 1310 O O . ASP A 1 164 ? -33.703 11.029 7.111 1.00 49.66 164 ASP A O 1
ATOM 1314 N N . LEU A 1 165 ? -32.192 12.150 5.892 1.00 52.88 165 LEU A N 1
ATOM 1315 C CA . LEU A 1 165 ? -31.648 12.957 6.990 1.00 52.88 165 LEU A CA 1
ATOM 1316 C C . LEU A 1 165 ? -32.668 13.933 7.620 1.00 52.88 165 LEU A C 1
ATOM 1318 O O . LEU A 1 165 ? -32.319 14.589 8.599 1.00 52.88 165 LEU A O 1
ATOM 1322 N N . ASP A 1 166 ? -33.902 14.007 7.101 1.00 43.84 166 ASP A N 1
ATOM 1323 C CA . ASP A 1 166 ? -34.885 15.048 7.432 1.00 43.84 166 ASP A CA 1
ATOM 1324 C C . ASP A 1 166 ? -36.310 14.550 7.784 1.00 43.84 166 ASP A C 1
ATOM 1326 O O . ASP A 1 166 ? -37.147 15.373 8.161 1.00 43.84 166 ASP A O 1
ATOM 1330 N N . GLU A 1 167 ? -36.645 13.251 7.699 1.00 45.72 167 GLU A N 1
ATOM 1331 C CA . GLU A 1 167 ? -38.066 12.826 7.763 1.00 45.72 167 GLU A CA 1
ATOM 1332 C C . GLU A 1 167 ? -38.557 12.197 9.084 1.00 45.72 167 GLU A C 1
ATOM 1334 O O . GLU A 1 167 ? -39.771 12.074 9.285 1.00 45.72 167 GLU A O 1
ATOM 1339 N N . ASP A 1 168 ? -37.682 11.859 10.032 1.00 48.59 168 ASP A N 1
ATOM 1340 C CA . ASP A 1 168 ? -38.085 10.972 11.138 1.00 48.59 168 ASP A CA 1
ATOM 1341 C C . ASP A 1 168 ? -38.926 11.628 12.247 1.00 48.59 168 ASP A C 1
ATOM 1343 O O . ASP A 1 168 ? -39.594 10.923 12.998 1.00 48.59 168 ASP A O 1
ATOM 1347 N N . GLU A 1 169 ? -38.992 12.960 12.359 1.00 46.66 169 GLU A N 1
ATOM 1348 C CA . GLU A 1 169 ? -39.818 13.560 13.425 1.00 46.66 169 GLU A CA 1
ATOM 1349 C C . GLU A 1 169 ? -41.307 13.669 13.049 1.00 46.66 169 GLU A C 1
ATOM 1351 O O . GLU A 1 169 ? -42.176 13.619 13.918 1.00 46.66 169 GLU A O 1
ATOM 1356 N N . LYS A 1 170 ? -41.634 13.762 11.751 1.00 41.22 170 LYS A N 1
ATOM 1357 C CA . LYS A 1 170 ? -43.033 13.813 11.282 1.00 41.22 170 LYS A CA 1
ATOM 1358 C C . LYS A 1 170 ? -43.537 12.464 10.784 1.00 41.22 170 LYS A C 1
ATOM 1360 O O . LYS A 1 170 ? -44.715 12.162 10.972 1.00 41.22 170 LYS A O 1
ATOM 1365 N N . THR A 1 171 ? -42.682 11.641 10.186 1.00 45.25 171 THR A N 1
ATOM 1366 C CA . THR A 1 171 ? -43.125 10.401 9.540 1.00 45.25 171 THR A CA 1
ATOM 1367 C C . THR A 1 171 ? -43.412 9.287 10.550 1.00 45.25 171 THR A C 1
ATOM 1369 O O . THR A 1 171 ? -44.368 8.538 10.340 1.00 45.25 171 THR A O 1
ATOM 1372 N N . ASP A 1 172 ? -42.718 9.228 11.692 1.00 46.16 172 ASP A N 1
ATOM 1373 C CA . ASP A 1 172 ? -42.980 8.216 12.728 1.00 46.16 172 ASP A CA 1
ATOM 1374 C C . ASP A 1 172 ? -44.294 8.459 13.487 1.00 46.16 172 ASP A C 1
ATOM 1376 O O . ASP A 1 172 ? -45.036 7.508 13.743 1.00 46.16 172 ASP A O 1
ATOM 1380 N N . MET A 1 173 ? -44.658 9.719 13.765 1.00 45.00 173 MET A N 1
ATOM 1381 C CA . MET A 1 173 ? -45.961 10.036 14.372 1.00 45.00 173 MET A CA 1
ATOM 1382 C C . MET A 1 173 ? -47.119 9.768 13.397 1.00 45.00 173 MET A C 1
ATOM 1384 O O . MET A 1 173 ? -48.120 9.165 13.779 1.00 45.00 173 MET A O 1
ATOM 1388 N N . ILE A 1 174 ? -46.965 10.131 12.117 1.00 49.75 174 ILE A N 1
ATOM 1389 C CA . ILE A 1 174 ? -48.007 9.937 11.092 1.00 49.75 174 ILE A CA 1
ATOM 1390 C C . ILE A 1 174 ? -48.168 8.451 10.719 1.00 49.75 174 ILE A C 1
ATOM 1392 O O . ILE A 1 174 ? -49.276 8.001 10.415 1.00 49.75 174 ILE A O 1
ATOM 1396 N N . THR A 1 175 ? -47.083 7.671 10.739 1.00 44.81 175 THR A N 1
ATOM 1397 C CA . THR A 1 175 ? -47.112 6.240 10.393 1.00 44.81 175 THR A CA 1
ATOM 1398 C C . THR A 1 175 ? -47.618 5.388 11.555 1.00 44.81 175 THR A C 1
ATOM 1400 O O . THR A 1 175 ? -48.364 4.444 11.305 1.00 44.81 175 THR A O 1
ATOM 1403 N N . ALA A 1 176 ? -47.304 5.738 12.808 1.00 48.47 176 ALA A N 1
ATOM 1404 C CA . ALA A 1 176 ? -47.884 5.088 13.985 1.00 48.47 176 ALA A CA 1
ATOM 1405 C C . ALA A 1 176 ? -49.402 5.335 14.083 1.00 48.47 176 ALA A C 1
ATOM 1407 O O . ALA A 1 176 ? -50.159 4.384 14.268 1.00 48.47 176 ALA A O 1
ATOM 1408 N N . GLU A 1 177 ? -49.862 6.568 13.841 1.00 47.88 177 GLU A N 1
ATOM 1409 C CA . GLU A 1 177 ? -51.294 6.910 13.841 1.00 47.88 177 GLU A CA 1
ATOM 1410 C C . GLU A 1 177 ? -52.064 6.203 12.706 1.00 47.88 177 GLU A C 1
ATOM 1412 O O . GLU A 1 177 ? -53.163 5.684 12.906 1.00 47.88 177 GLU A O 1
ATOM 1417 N N . LYS A 1 178 ? -51.470 6.085 11.508 1.00 45.00 178 LYS A N 1
ATOM 1418 C CA . LYS A 1 178 ? -52.089 5.358 10.380 1.00 45.00 178 LYS A CA 1
ATOM 1419 C C . LYS A 1 178 ? -52.032 3.833 10.509 1.00 45.00 178 LYS A C 1
ATOM 1421 O O . LYS A 1 178 ? -52.883 3.161 9.919 1.00 45.00 178 LYS A O 1
ATOM 1426 N N . ALA A 1 179 ? -51.058 3.290 11.240 1.00 48.94 179 ALA A N 1
ATOM 1427 C CA . ALA A 1 179 ? -50.906 1.854 11.472 1.00 48.94 179 ALA A CA 1
ATOM 1428 C C . ALA A 1 179 ? -51.817 1.328 12.592 1.00 48.94 179 ALA A C 1
ATOM 1430 O O 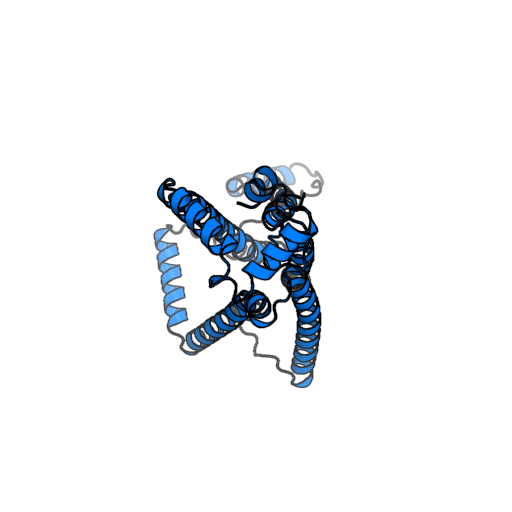. ALA A 1 179 ? -52.228 0.170 12.526 1.00 48.94 179 ALA A O 1
ATOM 1431 N N . GLU A 1 180 ? -52.198 2.158 13.569 1.00 48.50 180 GLU A N 1
ATOM 1432 C CA . GLU A 1 180 ? -53.283 1.805 14.496 1.00 48.50 180 GLU A CA 1
ATOM 1433 C C . GLU A 1 180 ? -54.659 1.830 13.808 1.00 48.50 180 GLU A C 1
ATOM 1435 O O . GLU A 1 180 ? -55.530 1.031 14.149 1.00 48.50 180 GLU A O 1
ATOM 1440 N N . LEU A 1 181 ? -54.845 2.675 12.784 1.00 51.00 181 LEU A N 1
ATOM 1441 C CA . LEU A 1 181 ? -56.121 2.794 12.068 1.00 51.00 181 LEU A CA 1
ATOM 1442 C C . LEU A 1 181 ? -56.346 1.708 10.998 1.00 51.00 181 LEU A C 1
ATOM 1444 O O . LEU A 1 181 ? -57.487 1.385 10.675 1.00 51.00 181 LEU A O 1
ATOM 1448 N N . ASN A 1 182 ? -55.284 1.129 10.434 1.00 44.94 182 ASN A N 1
ATOM 1449 C CA . ASN A 1 182 ? -55.389 0.091 9.410 1.00 44.94 182 ASN A CA 1
ATOM 1450 C C . ASN A 1 182 ? -54.490 -1.090 9.771 1.00 44.94 182 ASN A C 1
ATOM 1452 O O . ASN A 1 182 ? -53.273 -1.008 9.629 1.00 44.94 182 ASN A O 1
ATOM 1456 N N . ALA A 1 183 ? -55.102 -2.205 10.180 1.00 46.72 183 ALA A N 1
ATOM 1457 C CA . ALA A 1 183 ? -54.462 -3.483 10.506 1.00 46.72 183 ALA A CA 1
ATOM 1458 C C . ALA A 1 183 ? -53.810 -4.171 9.280 1.00 46.72 183 ALA A C 1
ATOM 1460 O O . ALA A 1 183 ? -54.114 -5.315 8.932 1.00 46.72 183 ALA A O 1
ATOM 1461 N N . VAL A 1 184 ? -52.909 -3.473 8.591 1.00 46.50 184 VAL A N 1
ATOM 1462 C CA . VAL A 1 184 ? -52.150 -3.968 7.446 1.00 46.50 184 VAL A CA 1
ATOM 1463 C C . VAL A 1 184 ? -50.799 -4.452 7.956 1.00 46.50 184 VAL A C 1
ATOM 1465 O O . VAL A 1 184 ? -50.008 -3.695 8.512 1.00 46.50 184 VAL A O 1
ATOM 1468 N N . LYS A 1 185 ? -50.530 -5.748 7.764 1.00 38.50 185 LYS A N 1
ATOM 1469 C CA . LYS A 1 185 ? -49.230 -6.366 8.062 1.00 38.50 185 LYS A CA 1
ATOM 1470 C C . LYS A 1 185 ? -48.119 -5.561 7.367 1.00 38.50 185 LYS A C 1
ATOM 1472 O O . LYS A 1 185 ? -48.217 -5.379 6.151 1.00 38.50 185 LYS A O 1
ATOM 1477 N N . PRO A 1 186 ? -47.060 -5.115 8.069 1.00 39.19 186 PRO A N 1
ATOM 1478 C CA . PRO A 1 186 ? -46.034 -4.300 7.438 1.00 39.19 186 PRO A CA 1
ATOM 1479 C C . PRO A 1 186 ? -45.324 -5.127 6.363 1.00 39.19 186 PRO A C 1
ATOM 1481 O O . PRO A 1 186 ? -44.809 -6.220 6.625 1.00 39.19 186 PRO A O 1
ATOM 1484 N N . ALA A 1 187 ? -45.314 -4.609 5.133 1.00 42.84 187 ALA A N 1
ATOM 1485 C CA . ALA A 1 187 ? -44.448 -5.104 4.072 1.00 42.84 187 ALA A CA 1
ATOM 1486 C C . ALA A 1 187 ? -43.007 -5.127 4.602 1.00 42.84 187 ALA A C 1
ATOM 1488 O O . ALA A 1 187 ? -42.597 -4.188 5.282 1.00 42.84 187 ALA A O 1
ATOM 1489 N N . LYS A 1 188 ? -42.256 -6.209 4.335 1.00 38.12 188 LYS A N 1
ATOM 1490 C CA . LYS A 1 188 ? -40.867 -6.380 4.799 1.00 38.12 188 LYS A CA 1
ATOM 1491 C C . LYS A 1 188 ? -40.088 -5.090 4.541 1.00 38.12 188 LYS A C 1
ATOM 1493 O O . LYS A 1 188 ? -39.776 -4.794 3.389 1.00 38.12 188 LYS A O 1
ATOM 1498 N N . ALA A 1 189 ? -39.805 -4.344 5.610 1.00 50.50 189 ALA A N 1
ATOM 1499 C CA . ALA A 1 189 ? -39.085 -3.086 5.534 1.00 50.50 189 ALA A CA 1
ATOM 1500 C C . ALA A 1 189 ? -37.788 -3.318 4.753 1.00 50.50 189 ALA A C 1
ATOM 1502 O O . ALA A 1 189 ? -37.003 -4.219 5.078 1.00 50.50 189 ALA A O 1
ATOM 1503 N N . ARG A 1 190 ? -37.596 -2.552 3.675 1.00 53.00 190 ARG A N 1
ATOM 1504 C CA . ARG A 1 190 ? -36.326 -2.513 2.947 1.00 53.00 190 ARG A CA 1
ATOM 1505 C C . ARG A 1 190 ? -35.243 -2.252 3.996 1.00 53.00 190 ARG A C 1
ATOM 1507 O O . ARG A 1 190 ? -35.411 -1.348 4.803 1.00 53.00 190 ARG A O 1
ATOM 1514 N N . LYS A 1 191 ? -34.186 -3.070 4.055 1.00 56.62 191 LYS A N 1
ATOM 1515 C CA . LYS A 1 191 ? -33.083 -2.823 4.999 1.00 56.62 191 LYS A CA 1
ATOM 1516 C C . LYS A 1 191 ? -32.451 -1.481 4.627 1.00 56.62 191 LYS A C 1
ATOM 1518 O O . LYS A 1 191 ? -31.825 -1.399 3.572 1.00 56.62 191 LYS A O 1
ATOM 1523 N N . ARG A 1 192 ? -32.685 -0.459 5.447 1.00 62.34 192 ARG A N 1
ATOM 1524 C CA . ARG A 1 192 ? -32.112 0.882 5.311 1.00 62.34 192 ARG A CA 1
ATOM 1525 C C . ARG A 1 192 ? -30.787 0.950 6.068 1.00 62.34 192 ARG A C 1
ATOM 1527 O O . ARG A 1 192 ? -30.552 0.146 6.975 1.00 62.34 192 ARG A O 1
ATOM 1534 N N . LEU A 1 193 ? -29.894 1.821 5.613 1.00 61.72 193 LEU A N 1
ATOM 1535 C CA . LEU A 1 193 ? -28.580 2.017 6.214 1.00 61.72 193 LEU A CA 1
ATOM 1536 C C . LEU A 1 193 ? -28.685 3.129 7.263 1.00 61.72 193 LEU A C 1
ATOM 1538 O O . LEU A 1 193 ? -28.923 4.279 6.900 1.00 61.72 193 LEU A O 1
ATOM 1542 N N . ASN A 1 194 ? -28.454 2.805 8.535 1.00 65.06 194 ASN A N 1
ATOM 1543 C CA . ASN A 1 194 ? -28.411 3.824 9.580 1.00 65.06 194 ASN A CA 1
ATOM 1544 C C . ASN A 1 194 ? -27.072 4.565 9.461 1.00 65.06 194 ASN A C 1
ATOM 1546 O O . ASN A 1 194 ? -26.031 3.996 9.794 1.00 65.06 194 ASN A O 1
ATOM 1550 N N . LEU A 1 195 ? -27.085 5.804 8.961 1.00 65.81 195 LEU A N 1
ATOM 1551 C CA . LEU A 1 195 ? -25.907 6.693 8.918 1.00 65.81 195 LEU A CA 1
ATOM 1552 C C . LEU A 1 195 ? -25.740 7.518 10.199 1.00 65.81 195 LEU A C 1
ATOM 1554 O O . LEU A 1 195 ? -24.769 8.262 10.339 1.00 65.81 195 LEU A O 1
ATOM 1558 N N . ARG A 1 196 ? -26.701 7.414 11.119 1.00 64.19 196 ARG A N 1
ATOM 1559 C CA . ARG A 1 196 ? -26.704 8.131 12.386 1.00 64.19 196 ARG A CA 1
ATOM 1560 C C . ARG A 1 196 ? -26.204 7.231 13.508 1.00 64.19 196 ARG A C 1
ATOM 1562 O O . ARG A 1 196 ? -26.734 6.143 13.713 1.00 64.19 196 ARG A O 1
ATOM 1569 N N . ASP A 1 197 ? -25.229 7.741 14.255 1.00 62.12 197 ASP A N 1
ATOM 1570 C CA . ASP A 1 197 ? -24.691 7.078 15.442 1.00 62.12 197 ASP A CA 1
ATOM 1571 C C . ASP A 1 197 ? -25.799 6.903 16.493 1.00 62.12 197 ASP A C 1
ATOM 1573 O O . ASP A 1 197 ? -26.416 7.871 16.957 1.00 62.12 197 ASP A O 1
ATOM 1577 N N . LYS A 1 198 ? -26.043 5.648 16.881 1.00 59.72 198 LYS A N 1
ATOM 1578 C CA . LYS A 1 198 ? -27.070 5.260 17.857 1.00 59.72 198 LYS A CA 1
ATOM 1579 C C . LYS A 1 198 ? -26.790 5.807 19.261 1.00 59.72 198 LYS A C 1
ATOM 1581 O O . LYS A 1 198 ? -27.685 5.844 20.108 1.00 59.72 198 LYS A O 1
ATOM 1586 N N . HIS A 1 199 ? -25.549 6.197 19.532 1.00 57.69 199 HIS A N 1
ATOM 1587 C CA . HIS A 1 199 ? -25.073 6.629 20.838 1.00 57.69 199 HIS A CA 1
ATOM 1588 C C . HIS A 1 199 ? -25.039 8.153 21.021 1.00 57.69 199 HIS A C 1
ATOM 1590 O O . HIS A 1 199 ? -24.802 8.618 22.141 1.00 57.69 199 HIS A O 1
ATOM 1596 N N . VAL A 1 200 ? -25.340 8.943 19.985 1.00 61.41 200 VAL A N 1
ATOM 1597 C CA . VAL A 1 200 ? -25.422 10.406 20.096 1.00 61.41 200 VAL A CA 1
ATOM 1598 C C . VAL A 1 200 ? -26.795 10.812 20.636 1.00 61.41 200 VAL A C 1
ATOM 1600 O O . VAL A 1 200 ? -27.808 10.729 19.946 1.00 61.41 200 VAL A O 1
ATOM 1603 N N . LYS A 1 201 ? -26.836 11.293 21.886 1.00 49.31 201 LYS A N 1
ATOM 1604 C CA . LYS A 1 201 ? -28.025 11.968 22.428 1.00 49.31 201 LYS A CA 1
ATOM 1605 C C . LYS A 1 201 ? -28.314 13.221 21.596 1.00 49.31 201 LYS A C 1
ATOM 1607 O O . LYS A 1 201 ? -27.400 13.998 21.329 1.00 49.31 201 LYS A O 1
ATOM 1612 N N . ASN A 1 202 ? -29.579 13.412 21.217 1.00 46.66 202 ASN A N 1
ATOM 1613 C CA . ASN A 1 202 ? -30.088 14.596 20.520 1.00 46.66 202 ASN A CA 1
ATOM 1614 C C . ASN A 1 202 ? -29.830 15.864 21.344 1.00 46.66 202 ASN A C 1
ATOM 1616 O O . ASN A 1 202 ? -30.665 16.277 22.142 1.00 46.66 202 ASN A O 1
ATOM 1620 N N . VAL A 1 203 ? -28.661 16.471 21.172 1.00 55.38 203 VAL A N 1
ATOM 1621 C CA . VAL A 1 203 ? -28.372 17.813 21.666 1.00 55.38 203 VAL A CA 1
ATOM 1622 C C . VAL A 1 203 ? -27.992 18.644 20.447 1.00 55.38 203 VAL A C 1
ATOM 1624 O O . VAL A 1 203 ? -26.986 18.374 19.785 1.00 55.38 203 VAL A O 1
ATOM 1627 N N . HIS A 1 204 ? -28.833 19.625 20.115 1.00 51.50 204 HIS A N 1
ATOM 1628 C CA . HIS A 1 204 ? -28.566 20.634 19.090 1.00 51.50 204 HIS A CA 1
ATOM 1629 C C . HIS A 1 204 ? -27.454 21.575 19.582 1.00 51.50 204 HIS A C 1
ATOM 1631 O O . HIS A 1 204 ? -27.709 22.709 19.966 1.00 51.50 204 HIS A O 1
ATOM 1637 N N . LEU A 1 205 ? -26.216 21.079 19.631 1.00 61.38 205 LEU A N 1
ATOM 1638 C CA . LEU A 1 205 ? -25.031 21.894 19.897 1.00 61.38 205 LEU A CA 1
ATOM 1639 C C . LEU A 1 205 ? -24.558 22.570 18.612 1.00 61.38 205 LEU A C 1
ATOM 1641 O O . LEU A 1 205 ? -24.508 21.944 17.544 1.00 61.38 205 LEU A O 1
ATOM 1645 N N . THR A 1 206 ? -24.144 23.826 18.745 1.00 74.62 206 THR A N 1
ATOM 1646 C CA . THR A 1 206 ? -23.533 24.620 17.676 1.00 74.62 206 THR A CA 1
ATOM 1647 C C . THR A 1 206 ? -22.221 23.961 17.232 1.00 74.62 206 THR A C 1
ATOM 1649 O O . THR A 1 206 ? -21.498 23.390 18.049 1.00 74.62 206 THR A O 1
ATOM 1652 N N . ALA A 1 207 ? -21.853 24.045 15.945 1.00 75.88 207 ALA A N 1
ATOM 1653 C CA . ALA A 1 207 ? -20.625 23.420 15.424 1.00 75.88 207 ALA A CA 1
ATOM 1654 C C . ALA A 1 207 ? -19.355 23.821 16.209 1.00 75.88 207 ALA A C 1
ATOM 1656 O O . ALA A 1 207 ? -18.473 22.994 16.431 1.00 75.88 207 ALA A O 1
ATOM 1657 N N . SER A 1 208 ? -19.300 25.068 16.688 1.00 78.06 208 SER A N 1
ATOM 1658 C CA . SER A 1 208 ? -18.214 25.583 17.534 1.00 78.06 208 SER A CA 1
ATOM 1659 C C . SER A 1 208 ? -18.128 24.882 18.898 1.00 78.06 208 SER A C 1
ATOM 1661 O O . SER A 1 208 ? -17.038 24.541 19.357 1.00 78.06 208 SER A O 1
ATOM 1663 N N . GLU A 1 209 ? -19.272 24.589 19.524 1.00 81.19 209 GLU A N 1
ATOM 1664 C CA . GLU A 1 209 ? -19.332 23.896 20.818 1.00 81.19 209 GLU A CA 1
ATOM 1665 C C . GLU A 1 209 ? -18.854 22.447 20.681 1.00 81.19 209 GLU A C 1
ATOM 1667 O O . GLU A 1 209 ? -18.022 22.004 21.470 1.00 81.19 209 GLU A O 1
ATOM 1672 N N . LYS A 1 210 ? -19.253 21.748 19.608 1.00 82.00 210 LYS A N 1
ATOM 1673 C CA . LYS A 1 210 ? -18.763 20.389 19.308 1.00 82.00 210 LYS A CA 1
ATOM 1674 C C . LYS A 1 210 ? -17.250 20.343 19.084 1.00 82.00 210 LYS A C 1
ATOM 1676 O O . LYS A 1 210 ? -16.587 19.416 19.546 1.00 82.00 210 LYS A O 1
ATOM 1681 N N . ILE A 1 211 ? -16.691 21.333 18.381 1.00 86.88 211 ILE A N 1
ATOM 1682 C CA . ILE A 1 211 ? -15.240 21.427 18.152 1.00 86.88 211 ILE A CA 1
ATOM 1683 C C . ILE A 1 211 ? -14.505 21.701 19.467 1.00 86.88 211 ILE A C 1
ATOM 1685 O O . ILE A 1 211 ? -13.476 21.078 19.729 1.00 86.88 211 ILE A O 1
ATOM 1689 N N . SER A 1 212 ? -15.031 22.596 20.305 1.00 86.12 212 SER A N 1
ATOM 1690 C CA . SER A 1 212 ? -14.459 22.903 21.618 1.00 86.12 212 SER A CA 1
ATOM 1691 C C . SER A 1 212 ? -14.450 21.676 22.535 1.00 86.12 212 SER A C 1
ATOM 1693 O O . SER A 1 212 ? -13.407 21.336 23.101 1.00 86.12 212 SER A O 1
ATOM 1695 N N . GLU A 1 213 ? -15.567 20.947 22.619 1.00 85.31 213 GLU A N 1
ATOM 1696 C CA . GLU A 1 213 ? -15.659 19.697 23.380 1.00 85.31 213 GLU A CA 1
ATOM 1697 C C . GLU A 1 213 ? -14.677 18.644 22.860 1.00 85.31 213 GLU A C 1
ATOM 1699 O O . GLU A 1 213 ? -13.933 18.048 23.643 1.00 85.31 213 GLU A O 1
ATOM 1704 N N . PHE A 1 214 ? -14.604 18.458 21.540 1.00 87.31 214 PHE A N 1
ATOM 1705 C CA . PHE A 1 214 ? -13.659 17.535 20.918 1.00 87.31 214 PHE A CA 1
ATOM 1706 C C . PHE A 1 214 ? -12.204 17.895 21.244 1.00 87.31 214 PHE A C 1
ATOM 1708 O O . PHE A 1 214 ? -11.440 17.037 21.689 1.00 87.31 214 PHE A O 1
ATOM 1715 N N . LEU A 1 215 ? -11.819 19.166 21.096 1.00 88.50 215 LEU A N 1
ATOM 1716 C CA . LEU A 1 215 ? -10.481 19.647 21.454 1.00 88.50 215 LEU A CA 1
ATOM 1717 C C . LEU A 1 215 ? -10.185 19.446 22.945 1.00 88.50 215 LEU A C 1
ATOM 1719 O O . LEU A 1 215 ? -9.064 19.074 23.300 1.00 88.50 215 LEU A O 1
ATOM 1723 N N . GLY A 1 216 ? -11.178 19.633 23.816 1.00 89.94 216 GLY A N 1
ATOM 1724 C CA . GLY A 1 216 ? -11.077 19.346 25.246 1.00 89.94 216 GLY A CA 1
ATOM 1725 C C . GLY A 1 216 ? -10.791 17.869 25.532 1.00 89.94 216 GLY A C 1
ATOM 1726 O O . GLY A 1 216 ? -9.869 17.550 26.289 1.00 89.94 216 GLY A O 1
ATOM 1727 N N . VAL A 1 217 ? -11.520 16.957 24.884 1.00 87.69 217 VAL A N 1
ATOM 1728 C CA . VAL A 1 217 ? -11.311 15.503 25.001 1.00 87.69 217 VAL A CA 1
ATOM 1729 C C . VAL A 1 217 ? -9.928 15.105 24.487 1.00 87.69 217 VAL A C 1
ATOM 1731 O O . VAL A 1 217 ? -9.196 14.395 25.179 1.00 87.69 217 VAL A O 1
ATOM 1734 N N . VAL A 1 218 ? -9.534 15.607 23.316 1.00 88.00 2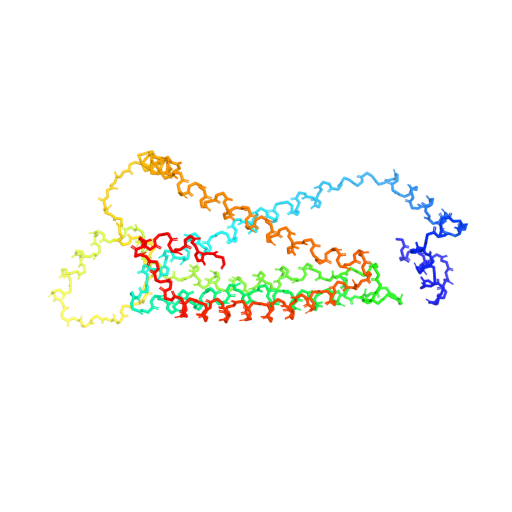18 VAL A N 1
ATOM 1735 C CA . VAL A 1 218 ? -8.214 15.361 22.722 1.00 88.00 218 VAL A CA 1
ATOM 1736 C C . VAL A 1 218 ? -7.108 15.832 23.665 1.00 88.00 218 VAL A C 1
ATOM 1738 O O . VAL A 1 218 ? -6.181 15.077 23.962 1.00 88.00 218 VAL A O 1
ATOM 1741 N N . ARG A 1 219 ? -7.228 17.044 24.215 1.00 89.94 219 ARG A N 1
ATOM 1742 C CA . ARG A 1 219 ? -6.261 17.596 25.171 1.00 89.94 219 ARG A CA 1
ATOM 1743 C C . ARG A 1 219 ? -6.130 16.732 26.425 1.00 89.94 219 ARG A C 1
ATOM 1745 O O . ARG A 1 219 ? -5.013 16.493 26.883 1.00 89.94 219 ARG A O 1
ATOM 1752 N N . ASN A 1 220 ? -7.242 16.252 26.975 1.00 89.00 220 ASN A N 1
ATOM 1753 C CA . ASN A 1 220 ? -7.226 15.370 28.142 1.00 89.00 220 ASN A CA 1
ATOM 1754 C C . ASN A 1 220 ? -6.548 14.031 27.837 1.00 89.00 220 ASN A C 1
ATOM 1756 O O . ASN A 1 220 ? -5.803 13.508 28.666 1.00 89.00 220 ASN A O 1
ATOM 1760 N N . LEU A 1 221 ? -6.750 13.505 26.632 1.00 87.94 221 LEU A N 1
ATOM 1761 C CA . LEU A 1 221 ? -6.159 12.250 26.195 1.00 87.94 221 LEU A CA 1
ATOM 1762 C C . LEU A 1 221 ? -4.631 12.357 26.036 1.00 87.94 221 LEU A C 1
ATOM 1764 O O . LEU A 1 221 ? -3.902 11.497 26.530 1.00 87.94 221 LEU A O 1
ATOM 1768 N N . PHE A 1 222 ? -4.136 13.458 25.460 1.00 89.06 222 PHE A N 1
ATOM 1769 C CA . PHE A 1 222 ? -2.698 13.758 25.376 1.00 89.06 222 PHE A CA 1
ATOM 1770 C C . PHE A 1 222 ? -2.046 14.077 26.730 1.00 89.06 222 PHE A C 1
ATOM 1772 O O . PHE A 1 222 ? -0.824 14.049 26.845 1.00 89.06 222 PHE A O 1
ATOM 1779 N N . ARG A 1 223 ? -2.823 14.351 27.782 1.00 90.94 223 ARG A N 1
ATOM 1780 C CA . ARG A 1 223 ? -2.281 14.550 29.135 1.00 90.94 223 ARG A CA 1
ATOM 1781 C C . ARG A 1 223 ? -1.949 13.231 29.836 1.00 90.94 223 ARG A C 1
ATOM 1783 O O . ARG A 1 223 ? -1.218 13.240 30.822 1.00 90.94 223 ARG A O 1
ATOM 1790 N N . ASN A 1 224 ? -2.472 12.104 29.350 1.00 92.00 224 ASN A N 1
ATOM 1791 C CA . ASN A 1 224 ? -2.174 10.792 29.908 1.00 92.00 224 ASN A CA 1
ATOM 1792 C C . ASN A 1 224 ? -0.831 10.267 29.352 1.00 92.00 224 ASN A C 1
ATOM 1794 O O . ASN A 1 224 ? -0.771 9.882 28.181 1.00 92.00 224 ASN A O 1
ATOM 1798 N N . PRO A 1 225 ? 0.240 10.190 30.168 1.00 87.62 225 PRO A N 1
ATOM 1799 C CA . PRO A 1 225 ? 1.573 9.824 29.686 1.00 87.62 225 PRO A CA 1
ATOM 1800 C C . PRO A 1 225 ? 1.638 8.395 29.130 1.00 87.62 225 PRO A C 1
ATOM 1802 O O . PRO A 1 225 ? 2.401 8.135 28.203 1.00 87.62 225 PRO A O 1
ATOM 1805 N N . ILE A 1 226 ? 0.805 7.477 29.637 1.00 89.38 226 ILE A N 1
ATOM 1806 C CA . ILE A 1 226 ? 0.738 6.091 29.149 1.00 89.38 226 ILE A CA 1
ATOM 1807 C C . ILE A 1 226 ? 0.190 6.063 27.720 1.00 89.38 226 ILE A C 1
ATOM 1809 O O . ILE A 1 226 ? 0.710 5.353 26.861 1.00 89.38 226 ILE A O 1
ATOM 1813 N N . TYR A 1 227 ? -0.844 6.863 27.455 1.00 87.00 227 TYR A N 1
ATOM 1814 C CA . TYR A 1 227 ? -1.444 6.962 26.129 1.00 87.00 227 TYR A CA 1
ATOM 1815 C C . TYR A 1 227 ? -0.479 7.593 25.122 1.00 87.00 227 TYR A C 1
ATOM 1817 O O . TYR A 1 227 ? -0.290 7.059 24.031 1.00 87.00 227 TYR A O 1
ATOM 1825 N N . VAL A 1 228 ? 0.183 8.688 25.506 1.00 90.81 228 VAL A N 1
ATOM 1826 C CA . VAL A 1 228 ? 1.171 9.358 24.649 1.00 90.81 228 VAL A CA 1
ATOM 1827 C C . VAL A 1 228 ? 2.348 8.438 24.339 1.00 90.81 228 VAL A C 1
ATOM 1829 O O . VAL A 1 228 ? 2.714 8.302 23.174 1.00 90.81 228 VAL A O 1
ATOM 1832 N N . GLY A 1 229 ? 2.897 7.750 25.345 1.00 90.56 229 GLY A N 1
ATOM 1833 C CA . GLY A 1 229 ? 3.971 6.776 25.143 1.00 90.56 229 GLY A CA 1
ATOM 1834 C C . GLY A 1 229 ? 3.565 5.648 24.190 1.00 90.56 229 GLY A C 1
ATOM 1835 O O . GLY A 1 229 ? 4.319 5.307 23.280 1.00 90.56 229 GLY A O 1
ATOM 1836 N N . ALA A 1 230 ? 2.343 5.125 24.334 1.00 90.00 230 ALA A N 1
ATOM 1837 C CA . ALA A 1 230 ? 1.809 4.109 23.432 1.00 90.00 230 ALA A CA 1
ATOM 1838 C C . ALA A 1 230 ? 1.657 4.623 21.989 1.00 90.00 230 ALA A C 1
ATOM 1840 O O . ALA A 1 230 ? 2.016 3.909 21.054 1.00 90.00 230 ALA A O 1
ATOM 1841 N N . ILE A 1 231 ? 1.173 5.855 21.790 1.00 89.88 231 ILE A N 1
ATOM 1842 C CA . ILE A 1 231 ? 1.075 6.467 20.456 1.00 89.88 231 ILE A CA 1
ATOM 1843 C C . ILE A 1 231 ? 2.448 6.648 19.823 1.00 89.88 231 ILE A C 1
ATOM 1845 O O . ILE A 1 231 ? 2.619 6.283 18.664 1.00 89.88 231 ILE A O 1
ATOM 1849 N N . ILE A 1 232 ? 3.420 7.197 20.554 1.00 92.38 232 ILE A N 1
ATOM 1850 C CA . ILE A 1 232 ? 4.766 7.439 20.019 1.00 92.38 232 ILE A CA 1
ATOM 1851 C C . ILE A 1 232 ? 5.392 6.118 19.568 1.00 92.38 232 ILE A C 1
ATOM 1853 O O . ILE A 1 232 ? 5.897 6.039 18.449 1.00 92.38 232 ILE A O 1
ATOM 1857 N N . GLY A 1 233 ? 5.283 5.069 20.392 1.00 92.50 233 GLY A N 1
ATOM 1858 C CA . GLY A 1 233 ? 5.731 3.726 20.021 1.00 92.50 233 GLY A CA 1
ATOM 1859 C C . GLY A 1 233 ? 5.050 3.225 18.746 1.00 92.50 233 GLY A C 1
ATOM 1860 O O . GLY A 1 233 ? 5.719 2.784 17.817 1.00 92.50 233 GLY A O 1
ATOM 1861 N N . ARG A 1 234 ? 3.726 3.387 18.635 1.00 88.31 234 ARG A N 1
ATOM 1862 C CA . ARG A 1 234 ? 2.974 2.966 17.442 1.00 88.31 234 ARG A CA 1
ATOM 1863 C C . ARG A 1 234 ? 3.341 3.750 16.189 1.00 88.31 234 ARG A C 1
ATOM 1865 O O . ARG A 1 234 ? 3.410 3.160 15.116 1.00 88.31 234 ARG A O 1
ATOM 1872 N N . ILE A 1 235 ? 3.583 5.053 16.304 1.00 91.94 235 ILE A N 1
ATOM 1873 C CA . ILE A 1 235 ? 4.040 5.878 15.182 1.00 91.94 235 ILE A CA 1
ATOM 1874 C C . ILE A 1 235 ? 5.417 5.401 14.715 1.00 91.94 235 ILE A C 1
ATOM 1876 O O . ILE A 1 235 ? 5.611 5.229 13.512 1.00 91.94 235 ILE A O 1
ATOM 1880 N N . ALA A 1 236 ? 6.344 5.142 15.642 1.00 94.50 236 ALA A N 1
ATOM 1881 C CA . ALA A 1 236 ? 7.672 4.631 15.319 1.00 94.50 236 ALA A CA 1
ATOM 1882 C C . ALA A 1 236 ? 7.606 3.260 14.622 1.00 94.50 236 ALA A C 1
ATOM 1884 O O . ALA A 1 236 ? 8.219 3.086 13.568 1.00 94.50 236 ALA A O 1
ATOM 1885 N N . ASP A 1 237 ? 6.800 2.329 15.142 1.00 89.50 237 ASP A N 1
ATOM 1886 C CA . ASP A 1 237 ? 6.598 1.001 14.549 1.00 89.50 237 ASP A CA 1
ATOM 1887 C C . ASP A 1 237 ? 6.018 1.091 13.131 1.00 89.50 237 ASP A C 1
ATOM 1889 O O . ASP A 1 237 ? 6.522 0.462 12.197 1.00 89.50 237 ASP A O 1
ATOM 1893 N N . VAL A 1 238 ? 4.966 1.897 12.943 1.00 89.50 238 VAL A N 1
ATOM 1894 C CA . VAL A 1 238 ? 4.322 2.074 11.633 1.00 89.50 238 VAL A CA 1
ATOM 1895 C C . VAL A 1 238 ? 5.283 2.725 10.644 1.00 89.50 238 VAL A C 1
ATOM 1897 O O . VAL A 1 238 ? 5.343 2.289 9.493 1.00 89.50 238 VAL A O 1
ATOM 1900 N N . LEU A 1 239 ? 6.047 3.733 11.069 1.00 92.69 239 LEU A N 1
ATOM 1901 C CA . LEU A 1 239 ? 7.032 4.403 10.224 1.00 92.69 239 LEU A CA 1
ATOM 1902 C C . LEU A 1 239 ? 8.139 3.436 9.788 1.00 92.69 239 LEU A C 1
ATOM 1904 O O . LEU A 1 239 ? 8.441 3.363 8.596 1.00 92.69 239 LEU A O 1
ATOM 1908 N N . ALA A 1 240 ? 8.693 2.658 10.721 1.00 93.25 240 ALA A N 1
ATOM 1909 C CA . ALA A 1 240 ? 9.723 1.666 10.434 1.00 93.25 240 ALA A CA 1
ATOM 1910 C C . ALA A 1 240 ? 9.213 0.589 9.465 1.00 93.25 240 ALA A C 1
ATOM 1912 O O . ALA A 1 240 ? 9.840 0.323 8.437 1.00 93.25 240 ALA A O 1
ATOM 1913 N N . PHE A 1 241 ? 8.037 0.019 9.742 1.00 88.69 241 PHE A N 1
ATOM 1914 C CA . PHE A 1 241 ? 7.441 -1.020 8.906 1.00 88.69 241 PHE A CA 1
ATOM 1915 C C . PHE A 1 241 ? 7.105 -0.514 7.496 1.00 88.69 241 PHE A C 1
ATOM 1917 O O . PHE A 1 241 ? 7.440 -1.162 6.502 1.00 88.69 241 PHE A O 1
ATOM 1924 N N . LYS A 1 242 ? 6.473 0.663 7.381 1.00 87.88 242 LYS A N 1
ATOM 1925 C CA . LYS A 1 242 ? 6.135 1.269 6.083 1.00 87.88 242 LYS A CA 1
ATOM 1926 C C . LYS A 1 242 ? 7.383 1.660 5.299 1.00 87.88 242 LYS A C 1
ATOM 1928 O O . LYS A 1 242 ? 7.427 1.392 4.102 1.00 87.88 242 LYS A O 1
ATOM 1933 N N . GLY A 1 243 ? 8.384 2.245 5.957 1.00 91.38 243 GLY A N 1
ATOM 1934 C CA . GLY A 1 243 ? 9.660 2.596 5.337 1.00 91.38 243 GLY A CA 1
ATOM 1935 C C . GLY A 1 243 ? 10.354 1.366 4.759 1.00 91.38 243 GLY A C 1
ATOM 1936 O O . GLY A 1 243 ? 10.657 1.336 3.567 1.00 91.38 243 GLY A O 1
ATOM 1937 N N . PHE A 1 244 ? 10.502 0.309 5.561 1.00 90.81 244 PHE A N 1
ATOM 1938 C CA . PHE A 1 244 ? 11.060 -0.961 5.099 1.00 90.81 244 PHE A CA 1
ATOM 1939 C C . PHE A 1 244 ? 10.311 -1.505 3.874 1.00 90.81 244 PHE A C 1
ATOM 1941 O O . PHE A 1 244 ? 10.930 -1.815 2.858 1.00 90.81 244 PHE A O 1
ATOM 1948 N N . PHE A 1 245 ? 8.978 -1.561 3.933 1.00 87.50 245 PHE A N 1
ATOM 1949 C CA . PHE A 1 245 ? 8.164 -2.132 2.858 1.00 87.50 245 PHE A CA 1
ATOM 1950 C C . PHE A 1 245 ? 8.207 -1.321 1.552 1.00 87.50 245 PHE A C 1
ATOM 1952 O O . PHE A 1 245 ? 8.116 -1.895 0.470 1.00 87.50 245 PHE A O 1
ATOM 1959 N N . VAL A 1 246 ? 8.351 0.005 1.625 1.00 89.69 246 VAL A N 1
ATOM 1960 C CA . VAL A 1 246 ? 8.468 0.862 0.433 1.00 89.69 246 VAL A CA 1
ATOM 1961 C C . VAL A 1 246 ? 9.837 0.701 -0.227 1.00 89.69 246 VAL A C 1
ATOM 1963 O O . VAL A 1 246 ? 9.921 0.599 -1.450 1.00 89.69 246 VAL A O 1
ATOM 1966 N N . PHE A 1 247 ? 10.911 0.652 0.562 1.00 91.69 247 PHE A N 1
ATOM 1967 C CA . PHE A 1 247 ? 12.268 0.649 0.019 1.00 91.69 247 PHE A CA 1
ATOM 1968 C C . PHE A 1 247 ? 12.797 -0.740 -0.339 1.00 91.69 247 PHE A C 1
ATOM 1970 O O . PHE A 1 247 ? 13.656 -0.830 -1.214 1.00 91.69 247 PHE A O 1
ATOM 1977 N N . ILE A 1 248 ? 12.283 -1.822 0.258 1.00 91.31 248 ILE A N 1
ATOM 1978 C CA . ILE A 1 248 ? 12.799 -3.183 0.033 1.00 91.31 248 ILE A CA 1
ATOM 1979 C C . ILE A 1 248 ? 12.789 -3.586 -1.446 1.00 91.31 248 ILE A C 1
ATOM 1981 O O . ILE A 1 248 ? 13.772 -4.137 -1.936 1.00 91.31 248 ILE A O 1
ATOM 1985 N N . GLY A 1 249 ? 11.723 -3.265 -2.185 1.00 89.56 249 GLY A N 1
ATOM 1986 C CA . GLY A 1 249 ? 11.627 -3.611 -3.603 1.00 89.56 249 GLY A CA 1
ATOM 1987 C C . GLY A 1 249 ? 12.699 -2.915 -4.443 1.00 89.56 249 GLY A C 1
ATOM 1988 O O . GLY A 1 249 ? 13.400 -3.560 -5.221 1.00 89.56 249 GLY A O 1
ATOM 1989 N N . LYS A 1 250 ? 12.884 -1.606 -4.225 1.00 89.25 250 LYS A N 1
ATOM 1990 C CA . LYS A 1 250 ? 13.891 -0.820 -4.948 1.00 89.25 250 LYS A CA 1
ATOM 1991 C C . LYS A 1 250 ? 15.314 -1.177 -4.529 1.00 89.25 250 LYS A C 1
ATOM 1993 O O . LYS A 1 250 ? 16.215 -1.211 -5.361 1.00 89.25 250 LYS A O 1
ATOM 1998 N N . TYR A 1 251 ? 15.514 -1.479 -3.252 1.00 91.31 251 TYR A N 1
ATOM 1999 C CA . TYR A 1 251 ? 16.792 -1.949 -2.737 1.00 91.31 251 TYR A CA 1
ATOM 2000 C C . TYR A 1 251 ? 17.220 -3.255 -3.418 1.00 91.31 251 TYR A C 1
ATOM 2002 O O . TYR A 1 251 ? 18.349 -3.351 -3.895 1.00 91.31 251 TYR A O 1
ATOM 2010 N N . LEU A 1 252 ? 16.308 -4.229 -3.532 1.00 90.75 252 LEU A N 1
ATOM 2011 C CA . LEU A 1 252 ? 16.591 -5.508 -4.188 1.00 90.75 252 LEU A CA 1
ATOM 2012 C C . LEU A 1 252 ? 16.903 -5.350 -5.682 1.00 90.75 252 LEU A C 1
ATOM 2014 O O . LEU A 1 252 ? 17.762 -6.050 -6.210 1.00 90.75 252 LEU A O 1
ATOM 2018 N N . GLU A 1 253 ? 16.238 -4.412 -6.351 1.00 87.12 253 GLU A N 1
ATOM 2019 C CA . GLU A 1 253 ? 16.499 -4.088 -7.754 1.00 87.12 253 GLU A CA 1
ATOM 2020 C C . GLU A 1 253 ? 17.902 -3.511 -7.955 1.00 87.12 253 GLU A C 1
ATOM 2022 O O . GLU A 1 253 ? 18.651 -4.006 -8.791 1.00 87.12 253 GLU A O 1
ATOM 2027 N N . ILE A 1 254 ? 18.269 -2.487 -7.176 1.00 87.62 254 ILE A N 1
ATOM 2028 C CA . ILE A 1 254 ? 19.546 -1.780 -7.338 1.00 87.62 254 ILE A CA 1
ATOM 2029 C C . ILE A 1 254 ? 20.724 -2.676 -6.944 1.00 87.62 254 ILE A C 1
ATOM 2031 O O . ILE A 1 254 ? 21.733 -2.694 -7.641 1.00 87.62 254 ILE A O 1
ATOM 2035 N N . GLN A 1 255 ? 20.616 -3.403 -5.829 1.00 90.06 255 GLN A N 1
ATOM 2036 C CA . GLN A 1 255 ? 21.741 -4.166 -5.277 1.00 90.06 255 GLN A CA 1
ATOM 2037 C C . GLN A 1 255 ? 21.939 -5.524 -5.953 1.00 90.06 255 GLN A C 1
ATOM 2039 O O . GLN A 1 255 ? 23.075 -5.952 -6.135 1.00 90.06 255 GLN A O 1
ATOM 2044 N N . PHE A 1 256 ? 20.853 -6.210 -6.323 1.00 87.31 256 PHE A N 1
ATOM 2045 C CA . PHE A 1 256 ? 20.928 -7.564 -6.881 1.00 87.31 256 PHE A CA 1
ATOM 2046 C C . PHE A 1 256 ? 20.621 -7.626 -8.382 1.00 87.31 256 PHE A C 1
ATOM 2048 O O . PHE A 1 256 ? 20.663 -8.712 -8.957 1.00 87.31 256 PHE A O 1
ATOM 2055 N N . GLY A 1 257 ? 20.281 -6.502 -9.027 1.00 83.69 257 GLY A N 1
ATOM 2056 C CA . GLY A 1 257 ? 19.967 -6.456 -10.460 1.00 83.69 257 GLY A CA 1
ATOM 2057 C C . GLY A 1 257 ? 18.760 -7.315 -10.853 1.00 83.69 257 GLY A C 1
ATOM 2058 O O . GLY A 1 257 ? 18.623 -7.714 -12.007 1.00 83.69 257 GLY A O 1
ATOM 2059 N N . VAL A 1 258 ? 17.900 -7.665 -9.891 1.00 87.31 258 VAL A N 1
ATOM 2060 C CA . VAL A 1 258 ? 16.748 -8.537 -10.134 1.00 87.31 258 VAL A CA 1
ATOM 2061 C C . VAL A 1 258 ? 15.628 -7.708 -10.772 1.00 87.31 258 VAL A C 1
ATOM 2063 O O . VAL A 1 258 ? 15.307 -6.628 -10.272 1.00 87.31 258 VAL A O 1
ATOM 2066 N N . PRO A 1 259 ? 14.975 -8.198 -11.840 1.00 88.06 259 PRO A N 1
ATOM 2067 C CA . PRO A 1 259 ? 13.893 -7.464 -12.483 1.00 88.06 259 PRO A CA 1
ATOM 2068 C C . PRO A 1 259 ? 12.683 -7.303 -11.555 1.00 88.06 259 PRO A C 1
ATOM 2070 O O . PRO A 1 259 ? 12.352 -8.193 -10.760 1.00 88.06 259 PRO A O 1
ATOM 2073 N N . GLN A 1 260 ? 11.970 -6.185 -11.717 1.00 86.88 260 GLN A N 1
ATOM 2074 C CA . GLN A 1 260 ? 10.855 -5.770 -10.856 1.00 86.88 260 GLN A CA 1
ATOM 2075 C C . GLN A 1 260 ? 9.797 -6.858 -10.655 1.00 86.88 260 GLN A C 1
ATOM 2077 O O . GLN A 1 260 ? 9.398 -7.139 -9.526 1.00 86.88 260 GLN A O 1
ATOM 2082 N N . TYR A 1 261 ? 9.363 -7.520 -11.729 1.00 89.31 261 TYR A N 1
ATOM 2083 C CA . TYR A 1 261 ? 8.293 -8.515 -11.641 1.00 89.31 261 TYR A CA 1
ATOM 2084 C C . TYR A 1 261 ? 8.663 -9.713 -10.747 1.00 89.31 261 TYR A C 1
ATOM 2086 O O . TYR A 1 261 ? 7.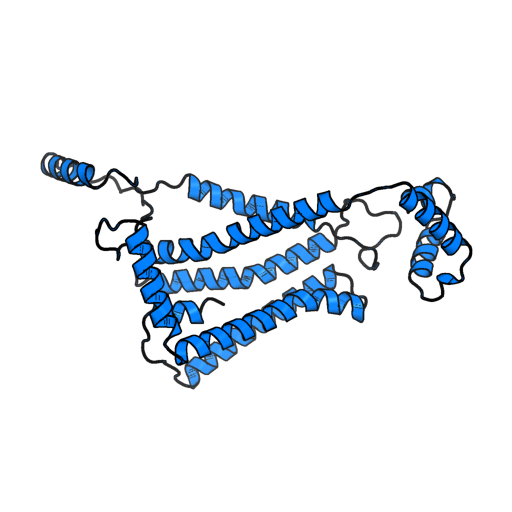803 -10.217 -10.019 1.00 89.31 261 TYR A O 1
ATOM 2094 N N . LYS A 1 262 ? 9.936 -10.147 -10.741 1.00 91.81 262 LYS A N 1
ATOM 2095 C CA . LYS A 1 262 ? 10.411 -11.241 -9.875 1.00 91.81 262 LYS A CA 1
ATOM 2096 C C . LYS A 1 262 ? 10.416 -10.814 -8.413 1.00 91.81 262 LYS A C 1
ATOM 2098 O O . LYS A 1 262 ? 9.944 -11.570 -7.569 1.00 91.81 262 LYS A O 1
ATOM 2103 N N . ILE A 1 263 ? 10.893 -9.601 -8.129 1.00 92.56 263 ILE A N 1
ATOM 2104 C CA . ILE A 1 263 ? 10.920 -9.042 -6.770 1.00 92.56 263 ILE A CA 1
ATOM 2105 C C . ILE A 1 263 ? 9.506 -8.994 -6.192 1.00 92.56 263 ILE A C 1
ATOM 2107 O O . ILE A 1 263 ? 9.275 -9.523 -5.107 1.00 92.56 263 ILE A O 1
ATOM 2111 N N . GLN A 1 264 ? 8.546 -8.442 -6.939 1.00 91.25 264 GLN A N 1
ATOM 2112 C CA . GLN A 1 264 ? 7.153 -8.345 -6.490 1.00 91.25 264 GLN A CA 1
ATOM 2113 C C . GLN A 1 264 ? 6.533 -9.729 -6.237 1.00 91.25 264 GLN A C 1
ATOM 2115 O O . GLN A 1 264 ? 5.822 -9.925 -5.251 1.00 91.25 264 GLN A O 1
ATOM 2120 N N . LYS A 1 265 ? 6.858 -10.725 -7.074 1.00 92.62 265 LYS A N 1
ATOM 2121 C CA . LYS A 1 265 ? 6.406 -12.113 -6.895 1.00 92.62 265 LYS A CA 1
ATOM 2122 C C . LYS A 1 265 ? 6.983 -12.756 -5.631 1.00 92.62 265 LYS A C 1
ATOM 2124 O O . LYS A 1 265 ? 6.244 -13.393 -4.882 1.00 92.62 265 LYS A O 1
ATOM 2129 N N . TYR A 1 266 ? 8.283 -12.595 -5.381 1.00 92.88 266 TYR A N 1
ATOM 2130 C CA . TYR A 1 266 ? 8.923 -13.133 -4.180 1.00 92.88 266 TYR A CA 1
ATOM 2131 C C . TYR A 1 266 ? 8.439 -12.435 -2.912 1.00 92.88 266 TYR A C 1
ATOM 2133 O O . TYR A 1 266 ? 8.160 -13.112 -1.926 1.00 92.88 266 TYR A O 1
ATOM 2141 N N . LEU A 1 267 ? 8.265 -11.113 -2.951 1.00 92.44 267 LEU A N 1
ATOM 2142 C CA . LEU A 1 267 ? 7.739 -10.346 -1.826 1.00 92.44 267 LEU A CA 1
ATOM 2143 C C . LEU A 1 267 ? 6.298 -10.752 -1.494 1.00 92.44 267 LEU A C 1
ATOM 2145 O O . LEU A 1 267 ? 5.963 -10.883 -0.320 1.00 92.44 267 LEU A O 1
ATOM 2149 N N . ALA A 1 268 ? 5.470 -11.028 -2.507 1.00 91.81 268 ALA A N 1
ATOM 2150 C CA . ALA A 1 268 ? 4.129 -11.569 -2.300 1.00 91.81 268 ALA A CA 1
ATOM 2151 C C . ALA A 1 268 ? 4.173 -12.937 -1.603 1.00 91.81 268 ALA A C 1
ATOM 2153 O O . ALA A 1 268 ? 3.500 -13.135 -0.595 1.00 91.81 268 ALA A O 1
ATOM 2154 N N . GLY A 1 269 ? 4.995 -13.867 -2.103 1.00 91.38 269 GLY A N 1
ATOM 2155 C CA . GLY A 1 269 ? 5.124 -15.208 -1.525 1.00 91.38 269 GLY A CA 1
ATOM 2156 C C . GLY A 1 269 ? 5.656 -15.188 -0.089 1.00 91.38 269 GLY A C 1
ATOM 2157 O O . GLY A 1 269 ? 5.041 -15.759 0.810 1.00 91.38 269 GLY A O 1
ATOM 2158 N N . ALA A 1 270 ? 6.761 -14.477 0.144 1.00 91.19 270 ALA A N 1
ATOM 2159 C CA . ALA A 1 270 ? 7.353 -14.327 1.470 1.00 91.19 270 ALA A CA 1
ATOM 2160 C C . ALA A 1 270 ? 6.411 -13.595 2.438 1.00 91.19 270 ALA A C 1
ATOM 2162 O O . ALA A 1 270 ? 6.300 -13.988 3.597 1.00 91.19 270 ALA A O 1
ATOM 2163 N N . GLY A 1 271 ? 5.689 -12.577 1.960 1.00 87.88 271 GLY A N 1
ATOM 2164 C CA . GLY A 1 271 ? 4.710 -11.832 2.748 1.00 87.88 271 GLY A CA 1
ATOM 2165 C C . GLY A 1 271 ? 3.545 -12.699 3.229 1.00 87.88 271 GLY A C 1
ATOM 2166 O O . GLY A 1 271 ? 3.185 -12.626 4.401 1.00 87.88 271 GLY A O 1
ATOM 2167 N N . VAL A 1 272 ? 2.997 -13.566 2.367 1.00 89.75 272 VAL A N 1
ATOM 2168 C CA . VAL A 1 272 ? 1.924 -14.509 2.741 1.00 89.75 272 VAL A CA 1
ATOM 2169 C C . VAL A 1 272 ? 2.386 -15.461 3.833 1.00 89.75 272 VAL A C 1
ATOM 2171 O O . VAL A 1 272 ? 1.709 -15.612 4.849 1.00 89.75 272 VAL A O 1
ATOM 2174 N N . VAL A 1 273 ? 3.543 -16.097 3.632 1.00 91.00 273 VAL A N 1
ATOM 2175 C CA . VAL A 1 273 ? 4.082 -17.074 4.586 1.00 91.00 273 VAL A CA 1
ATOM 2176 C C . VAL A 1 273 ? 4.429 -16.389 5.905 1.00 91.00 273 VAL A C 1
ATOM 2178 O O . VAL A 1 273 ? 4.035 -16.868 6.965 1.00 91.00 273 VAL A O 1
ATOM 2181 N N . GLY A 1 274 ? 5.102 -15.238 5.847 1.00 90.00 274 GLY A N 1
ATOM 2182 C CA . GLY A 1 274 ? 5.458 -14.452 7.025 1.00 90.00 274 GLY A CA 1
ATOM 2183 C C . GLY A 1 274 ? 4.232 -14.012 7.821 1.00 90.00 274 GLY A C 1
ATOM 2184 O O . GLY A 1 274 ? 4.214 -14.153 9.043 1.00 90.00 274 GLY A O 1
ATOM 2185 N N . PHE A 1 275 ? 3.175 -13.558 7.142 1.00 87.12 275 PHE A N 1
ATOM 2186 C CA . PHE A 1 275 ? 1.921 -13.202 7.799 1.00 87.12 275 PHE A CA 1
ATOM 2187 C C . PHE A 1 275 ? 1.247 -14.417 8.448 1.00 87.12 275 PHE A C 1
ATOM 2189 O O . PHE A 1 275 ? 0.865 -14.350 9.615 1.00 87.12 275 PHE A O 1
ATOM 2196 N N . ALA A 1 276 ? 1.139 -15.539 7.731 1.00 87.81 276 ALA A N 1
ATOM 2197 C CA . ALA A 1 276 ? 0.520 -16.756 8.253 1.00 87.81 276 ALA A CA 1
ATOM 2198 C C . ALA A 1 276 ? 1.245 -17.270 9.508 1.00 87.81 276 ALA A C 1
ATOM 2200 O O . ALA A 1 276 ? 0.608 -17.526 10.532 1.00 87.81 276 ALA A O 1
ATOM 2201 N N . VAL A 1 277 ? 2.578 -17.346 9.462 1.00 92.38 277 VAL A N 1
ATOM 2202 C CA . VAL A 1 277 ? 3.403 -17.743 10.611 1.00 92.38 277 VAL A CA 1
ATOM 2203 C C . VAL A 1 277 ? 3.248 -16.741 11.755 1.00 92.38 277 VAL A C 1
ATOM 2205 O O . VAL A 1 277 ? 3.031 -17.155 12.892 1.00 92.38 277 VAL A O 1
ATOM 2208 N N . GLY A 1 278 ? 3.285 -15.436 11.472 1.00 90.44 278 GLY A N 1
ATOM 2209 C CA . GLY A 1 278 ? 3.114 -14.386 12.477 1.00 90.44 278 GLY A CA 1
ATOM 2210 C C . GLY A 1 278 ? 1.775 -14.476 13.212 1.00 90.44 278 GLY A C 1
ATOM 2211 O O . GLY A 1 278 ? 1.743 -14.439 14.443 1.00 90.44 278 GLY A O 1
ATOM 2212 N N . VAL A 1 279 ? 0.674 -14.677 12.481 1.00 87.50 279 VAL A N 1
ATOM 2213 C CA . VAL A 1 279 ? -0.662 -14.852 13.072 1.00 87.50 279 VAL A CA 1
ATOM 2214 C C . VAL A 1 279 ? -0.752 -16.139 13.879 1.00 87.50 279 VAL A C 1
ATOM 2216 O O . VAL A 1 279 ? -1.284 -16.116 14.991 1.00 87.50 279 VAL A O 1
ATOM 2219 N N . MET A 1 280 ? -0.235 -17.257 13.364 1.00 89.50 280 MET A N 1
ATOM 2220 C CA . MET A 1 280 ? -0.257 -18.532 14.085 1.00 89.50 280 MET A CA 1
ATOM 2221 C C . MET A 1 280 ? 0.535 -18.445 15.389 1.00 89.50 280 MET A C 1
ATOM 2223 O O . MET A 1 280 ? 0.010 -18.786 16.449 1.00 89.50 280 MET A O 1
ATOM 2227 N N . VAL A 1 281 ? 1.765 -17.932 15.337 1.00 92.56 281 VAL A N 1
ATOM 2228 C CA . VAL A 1 281 ? 2.622 -17.761 16.515 1.00 92.56 281 VAL A CA 1
ATOM 2229 C C . VAL A 1 281 ? 1.988 -16.785 17.504 1.00 92.56 281 VAL A C 1
ATOM 2231 O O . VAL A 1 281 ? 1.908 -17.100 18.690 1.00 92.56 281 VAL A O 1
ATOM 2234 N N . GLY A 1 282 ? 1.463 -15.649 17.035 1.00 88.31 282 GLY A N 1
ATOM 2235 C CA . GLY A 1 282 ? 0.761 -14.678 17.876 1.00 88.31 282 GLY A CA 1
ATOM 2236 C C . GLY A 1 282 ? -0.459 -15.283 18.575 1.00 88.31 282 GLY A C 1
ATOM 2237 O O . GLY A 1 282 ? -0.619 -15.131 19.786 1.00 88.31 282 GLY A O 1
ATOM 2238 N N . SER A 1 283 ? -1.269 -16.051 17.843 1.00 85.75 283 SER A N 1
ATOM 2239 C CA . SER A 1 283 ? -2.465 -16.719 18.373 1.00 85.75 283 SER A CA 1
ATOM 2240 C C . SER A 1 283 ? -2.116 -17.793 19.407 1.00 85.75 283 SER A C 1
ATOM 2242 O O . SER A 1 283 ? -2.741 -17.866 20.468 1.00 85.75 283 SER A O 1
ATOM 2244 N N . ILE A 1 284 ? -1.093 -18.610 19.135 1.00 90.12 284 ILE A N 1
ATOM 2245 C CA . ILE A 1 284 ? -0.605 -19.641 20.063 1.00 90.12 284 ILE A CA 1
ATOM 2246 C C . ILE A 1 284 ? -0.028 -18.993 21.324 1.00 90.12 284 ILE A C 1
ATOM 2248 O O . ILE A 1 284 ? -0.326 -19.442 22.430 1.00 90.12 284 ILE A O 1
ATOM 2252 N N . CYS A 1 285 ? 0.756 -17.925 21.172 1.00 90.38 285 CYS A N 1
ATOM 2253 C CA . CYS A 1 285 ? 1.352 -17.181 22.276 1.00 90.38 285 CYS A CA 1
ATOM 2254 C C . CYS A 1 285 ? 0.265 -16.599 23.195 1.00 90.38 285 CYS A C 1
ATOM 2256 O O . CYS A 1 285 ? 0.265 -16.864 24.397 1.00 90.38 285 CYS A O 1
ATOM 2258 N N . MET A 1 286 ? -0.740 -15.918 22.632 1.00 85.12 286 MET A N 1
ATOM 2259 C CA . MET A 1 286 ? -1.871 -15.392 23.408 1.00 85.12 286 MET A CA 1
ATOM 2260 C C . MET A 1 286 ? -2.625 -16.490 24.166 1.00 85.12 286 MET A C 1
ATOM 2262 O O . MET A 1 286 ? -2.965 -16.305 25.337 1.00 85.12 286 MET A O 1
ATOM 2266 N N . LYS A 1 287 ? -2.855 -17.644 23.522 1.00 85.00 287 LYS A N 1
ATOM 2267 C CA . LYS A 1 287 ? -3.548 -18.783 24.137 1.00 85.00 287 LYS A CA 1
ATOM 2268 C C . LYS A 1 287 ? -2.726 -19.429 25.255 1.00 85.00 287 LYS A C 1
ATOM 2270 O O . LYS A 1 287 ? -3.296 -19.810 26.269 1.00 85.00 287 LYS A O 1
ATOM 2275 N N . ARG A 1 288 ? -1.406 -19.546 25.083 1.00 88.88 288 ARG A N 1
ATOM 2276 C CA . ARG A 1 288 ? -0.509 -20.214 26.038 1.00 88.88 288 ARG A CA 1
ATOM 2277 C C . ARG A 1 288 ? -0.233 -19.377 27.284 1.00 88.88 288 ARG A C 1
ATOM 2279 O O . ARG A 1 288 ? -0.155 -19.934 28.371 1.00 88.88 288 ARG A O 1
ATOM 2286 N N . PHE A 1 289 ? -0.090 -18.063 27.134 1.00 87.06 289 PHE A N 1
ATOM 2287 C CA . PHE A 1 289 ? 0.247 -17.170 28.245 1.00 87.06 289 PHE A CA 1
ATOM 2288 C C . PHE A 1 289 ? -0.975 -16.564 28.948 1.00 87.06 289 PHE A C 1
ATOM 2290 O O . PHE A 1 289 ? -0.797 -15.752 29.850 1.00 87.06 289 PHE A O 1
ATOM 2297 N N . HIS A 1 290 ? -2.202 -16.932 28.551 1.00 81.12 290 HIS A N 1
ATOM 2298 C CA . HIS A 1 290 ? -3.445 -16.382 29.111 1.00 81.12 290 HIS A CA 1
ATOM 2299 C C . HIS A 1 290 ? -3.412 -14.849 29.230 1.00 81.12 290 HIS A C 1
ATOM 2301 O O . HIS A 1 290 ? -3.853 -14.275 30.225 1.00 81.12 290 HIS A O 1
ATOM 2307 N N . LEU A 1 291 ? -2.892 -14.175 28.198 1.00 68.94 291 LEU A N 1
ATOM 2308 C CA . LEU A 1 291 ? -2.759 -12.716 28.137 1.00 68.94 291 LEU A CA 1
ATOM 2309 C C . LEU A 1 291 ? -4.129 -12.061 27.883 1.00 68.94 291 LEU A C 1
ATOM 2311 O O . LEU A 1 291 ? -4.341 -11.359 26.896 1.00 68.94 291 LEU A O 1
ATOM 2315 N N . GLN A 1 292 ? -5.097 -12.312 28.762 1.00 60.88 292 GLN A N 1
ATOM 2316 C CA . GLN A 1 292 ? -6.354 -11.584 28.810 1.00 60.88 292 GLN A CA 1
ATOM 2317 C C . GLN A 1 292 ? -6.082 -10.248 29.501 1.00 60.88 292 GLN A C 1
ATOM 2319 O O . GLN A 1 292 ? -6.124 -10.131 30.724 1.00 60.88 292 GLN A O 1
ATOM 2324 N N . GLY A 1 293 ? -5.761 -9.223 28.711 1.00 57.19 293 GLY A N 1
ATOM 2325 C CA . GLY A 1 293 ? -5.745 -7.855 29.219 1.00 57.19 293 GLY A CA 1
ATOM 2326 C C . GLY A 1 293 ? -7.098 -7.519 29.855 1.00 57.19 293 GLY A C 1
ATOM 2327 O O . GLY A 1 293 ? -8.142 -7.927 29.333 1.00 57.19 293 GLY A O 1
ATOM 2328 N N . LYS A 1 294 ? -7.081 -6.769 30.970 1.00 48.97 294 LYS A N 1
ATOM 2329 C CA . LYS A 1 294 ? -8.291 -6.192 31.587 1.00 48.97 294 LYS A CA 1
ATOM 2330 C C . LYS A 1 294 ? -9.195 -5.607 30.490 1.00 48.97 294 LYS A C 1
ATOM 2332 O O . LYS A 1 294 ? -8.662 -5.086 29.506 1.00 48.97 294 LYS A O 1
ATOM 2337 N N . PRO A 1 295 ? -10.533 -5.680 30.611 1.00 43.44 295 PRO A N 1
ATOM 2338 C CA . PRO A 1 295 ? -11.447 -5.147 29.608 1.00 43.44 295 PRO A CA 1
ATOM 2339 C C . PRO A 1 295 ? -11.320 -3.618 29.552 1.00 43.44 295 PRO A C 1
ATOM 2341 O O . PRO A 1 295 ? -12.075 -2.887 30.179 1.00 43.44 295 PRO A O 1
ATOM 2344 N N . TYR A 1 296 ? -10.326 -3.122 28.817 1.00 44.75 296 TYR A N 1
ATOM 2345 C CA . TYR A 1 296 ? -10.254 -1.726 28.428 1.00 44.75 296 TYR A CA 1
ATOM 2346 C C . TYR A 1 296 ? -11.415 -1.441 27.467 1.00 44.75 296 TYR A C 1
ATOM 2348 O O . TYR A 1 296 ? -11.788 -2.330 26.686 1.00 44.75 296 TYR A O 1
ATOM 2356 N N . PRO A 1 297 ? -12.000 -0.231 27.523 1.00 41.19 297 PRO A N 1
ATOM 2357 C CA . PRO A 1 297 ? -13.114 0.154 26.666 1.00 41.19 297 PRO A CA 1
ATOM 2358 C C . PRO A 1 297 ? -12.779 -0.123 25.195 1.00 41.19 297 PRO A C 1
ATOM 2360 O O . PRO A 1 297 ? -11.645 0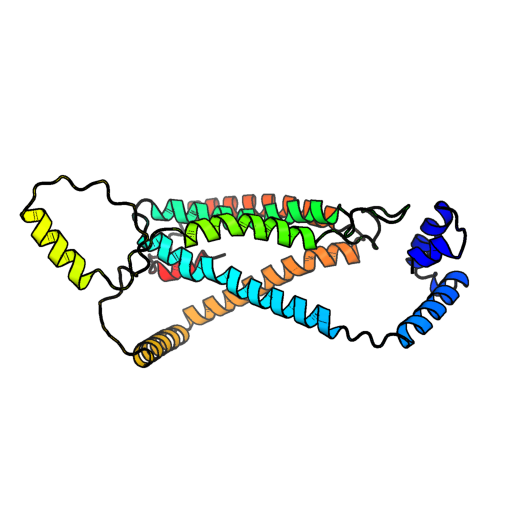.083 24.758 1.00 41.19 297 PRO A O 1
ATOM 2363 N N . GLN A 1 298 ? -13.767 -0.617 24.441 1.00 42.34 298 GLN A N 1
ATOM 2364 C CA . GLN A 1 298 ? -13.647 -1.117 23.058 1.00 42.34 298 GLN A CA 1
ATOM 2365 C C . GLN A 1 298 ? -12.892 -0.164 22.107 1.00 42.34 298 GLN A C 1
ATOM 2367 O O . GLN A 1 298 ? -12.204 -0.621 21.197 1.00 42.34 298 GLN A O 1
ATOM 2372 N N . GLN A 1 299 ? -12.928 1.137 22.398 1.00 35.81 299 GLN A N 1
ATOM 2373 C CA . GLN A 1 299 ? -12.181 2.215 21.743 1.00 35.81 299 GLN A CA 1
ATOM 2374 C C . GLN A 1 299 ? -10.656 1.960 21.682 1.00 35.81 299 GLN A C 1
ATOM 2376 O O . GLN A 1 299 ? -10.031 2.154 20.643 1.00 35.81 299 GLN A O 1
ATOM 2381 N N . LEU A 1 300 ? -10.041 1.450 22.759 1.00 36.12 300 LEU A N 1
ATOM 2382 C CA . LEU A 1 300 ? -8.587 1.224 22.818 1.00 36.12 300 LEU A CA 1
ATOM 2383 C C . LEU A 1 300 ? -8.167 -0.068 22.095 1.00 36.12 300 LEU A C 1
ATOM 2385 O O . LEU A 1 300 ? -7.080 -0.142 21.523 1.00 36.12 300 LEU A O 1
ATOM 2389 N N . LYS A 1 301 ? -9.046 -1.082 22.074 1.00 38.41 301 LYS A N 1
ATOM 2390 C CA . LYS A 1 301 ? -8.817 -2.326 21.321 1.00 38.41 301 LYS A CA 1
ATOM 2391 C C . LYS A 1 301 ? -8.819 -2.077 19.813 1.00 38.41 301 LYS A C 1
ATOM 2393 O O . LYS A 1 301 ? -8.010 -2.685 19.121 1.00 38.41 301 LYS A O 1
ATOM 2398 N N . MET A 1 302 ? -9.655 -1.161 19.319 1.00 38.44 302 MET A N 1
ATOM 2399 C CA . MET A 1 302 ? -9.657 -0.777 17.902 1.00 38.44 302 MET A CA 1
ATOM 2400 C C . MET A 1 302 ? -8.352 -0.098 17.478 1.00 38.44 302 MET A C 1
ATOM 2402 O O . MET A 1 302 ? -7.794 -0.479 16.457 1.00 38.44 302 MET A O 1
ATOM 2406 N N . VAL A 1 303 ? -7.802 0.821 18.280 1.00 39.97 303 VAL A N 1
ATOM 2407 C CA . VAL A 1 303 ? -6.523 1.490 17.958 1.00 39.97 303 VAL A CA 1
ATOM 2408 C C . VAL A 1 303 ? -5.348 0.500 17.951 1.00 39.97 303 VAL A C 1
ATOM 2410 O O . VAL A 1 303 ? -4.443 0.616 17.129 1.00 39.97 303 VAL A O 1
ATOM 2413 N N . LEU A 1 304 ? -5.378 -0.515 18.820 1.00 36.31 304 LEU A N 1
ATOM 2414 C CA . LEU A 1 304 ? -4.353 -1.565 18.880 1.00 36.31 304 LEU A CA 1
ATOM 2415 C C . LEU A 1 304 ? -4.503 -2.660 17.806 1.00 36.31 304 LEU A C 1
ATOM 2417 O O . LEU A 1 304 ? -3.495 -3.257 17.435 1.00 36.31 304 LEU A O 1
ATOM 2421 N N . CYS A 1 305 ? -5.717 -2.918 17.303 1.00 35.59 305 CYS A N 1
ATOM 2422 C CA . CYS A 1 305 ? -5.995 -3.888 16.230 1.00 35.59 305 CYS A CA 1
ATOM 2423 C C . CYS A 1 305 ? -6.034 -3.285 14.815 1.00 35.59 305 CYS A C 1
ATOM 2425 O O . CYS A 1 305 ? -6.148 -4.039 13.857 1.00 35.59 305 CYS A O 1
ATOM 2427 N N . ALA A 1 306 ? -5.950 -1.962 14.642 1.00 33.19 306 ALA A N 1
ATOM 2428 C CA . ALA A 1 306 ? -6.083 -1.307 13.332 1.00 33.19 306 ALA A CA 1
ATOM 2429 C C . ALA A 1 306 ? -4.857 -1.431 12.392 1.00 33.19 306 ALA A C 1
ATOM 2431 O O . ALA A 1 306 ? -4.778 -0.702 11.394 1.00 33.19 306 ALA A O 1
ATOM 2432 N N . VAL A 1 307 ? -3.925 -2.352 12.667 1.00 35.38 307 VAL A N 1
ATOM 2433 C CA . VAL A 1 307 ? -2.827 -2.713 11.749 1.00 35.38 307 VAL A CA 1
ATOM 2434 C C . VAL A 1 307 ? -3.222 -3.926 10.925 1.00 35.38 307 VAL A C 1
ATOM 2436 O O . VAL A 1 307 ? -3.478 -4.987 11.527 1.00 35.38 307 VAL A O 1
#

Foldseek 3Di:
DLVCCVVPPVDPLVRSLVLQVLCVDPCVVVDPVSVVVVVVVVVVVVVDPPDPVVVVVVVVVVVVVVVVVVCCCVVQVLLLLVQQDDPVCSVVVVVVVVVVVLCVLLVLLLVQLVQQQAALVNDDDRPDHLLDLPGGGVNVVSCVVVVVVVVVVVVVVVPAAADPPPPPVPCVVVVVVVCVVDVDDDDDPDSHRHSDRPPDDPDPDDPVVVVVVVVVVVVVQCVPVVSVVVVVVVVVVCCVVVVCVVCVLVCCCVPVVGRNSVSSNVCSVCSVVVVVVVVVVVVVVCVVVVPPDDPDPPVVVCVVSVD

Secondary structure (DSSP, 8-state):
-HHHHHHHS---HHHHHHHHHHHTSGGGGG-HHHHHHHHHHHHHHHT----THHHHHHHHHHHHHHHHHHHHHHHTHHHHHHHHS-TTTHHHHHHHHHHHHHHHHHHHHHHHHHHHHSBTTSSPPTT--TTSTT--B-THHHHHHHHHHHHHHHHHHHTS-BPPTT-HHHHHHHHHHHHHHS-PPPP-----B--S-TT-------HHHHHHHHHHHHHHHHT-HHHHHHHHHHHHHHHHHHHHHHHHHHHHHHHH---HHHHHHHHHHHHHHHHHHHHHHHHHHHHHTT-------HHHHHHHH--

pLDDT: mean 76.69, std 17.42, range [33.19, 95.12]

InterPro domains:
  IPR004156 Organic anion transporter polypeptide [PF03137] (39-295)
  IPR004156 Organic anion transporter polypeptide [PTHR11388] (29-295)
  IPR036259 MFS transporter superfamily [G3DSA:1.20.1250.20] (21-306)
  IPR036259 MFS transporter superfamily [SSF103473] (56-288)

Radius of gyration: 28.93 Å; chains: 1; bounding box: 92×46×72 Å

Sequence (307 aa):
MQKRISEEQTINENDASAVRVLMSLPYSFCHHVINKLRQEHNEDECKKENSNLGPFMMIFGGLMLLGVGRTMPFSLGLPLMDDNVKKNNLPLYFACMFFVKVLGPVIGLLVGSKLNEIYYTFEPPRGLTPLDPMWIGCWWLGFLIFGTILFFPSLALFLFPSDDLDEDEKTDMITAEKAELNAVKPAKARKRLNLRDKHVKNVHLTASEKISEFLGVVRNLFRNPIYVGAIIGRIADVLAFKGFFVFIGKYLEIQFGVPQYKIQKYLAGAGVVGFAVGVMVGSICMKRFHLQGKPYPQQLKMVLCAV

Organism: Oesophagostomum dentatum (NCBI:txid61180)